Protein AF-0000000086917508 (afdb_homodimer)

pLDDT: mean 85.38, std 9.83, range [50.38, 95.75]

Radius of gyration: 20.09 Å; Cα contacts (8 Å, |Δi|>4): 680; chains: 2; bounding box: 39×65×45 Å

Sequence (362 aa):
LLVMLCTINMINYVDRGAIASNGVNGSIGICDDSGICSAGSGIQGDFKLSNFQDGVLSSAFMVGLLMASPIFASLAKSHNPFRLIGVGLSVWTFATAGCGSSIDFWTIAICRMLVGVGEASFISLAAPFIDDHAPAPQKTAWLAMFYMCIPTGIAVGYVYGGFVSFYIWKAIFFFIKYIKSLLVMLCTINMINYVDRGAIASNGVNGSIGICDDSGICSAGSGIQGDFKLSNFQDGVLSSAFMVGLLMASPIFASLAKSHNPFRLIGVGLSVWTFATAGCGSSIDFWTIAICRMLVGVGEASFISLAAPFIDDHAPAPQKTAWLAMFYMCIPTGIAVGYVYGGFVSFYIWKAIFFFIKYIKS

Secondary structure (DSSP, 8-state):
-HHHHHHHHHHHHHHHHHHHSHHHH-B--EE-TTS-EEPPBHHHHHTT--HHHHHHHHHHHHHHHHHHHHHHHHHTTTS-HHHHHHHHHHHHHHHHHHHHT--SHHHHHHHHHHHHHHHHHHHHHHHHHHHHHS-GGGHHHHHHHHHHHHHHHHHHHHHHHHHHTTS-HHHHHHHHHHHH-/-HHHHHHHHHHHHHHHHHHHSHHHH-B--EE-TTS-EEPPBHHHHHTT--HHHHHHHHHHHHHHHHHHHHHHHHHTTTS-HHHHHHHHHHHHHHHHHHHHT--SHHHHHHHHHHHHHHHHHHHHHHHHHHHHHS-GGGHHHHHHHHHHHHHHHHHHHHHHHHHHTTS-HHHHHHHHHHHH-

Nearest PDB structures (foldseek):
  9b3k-assembly1_Z  TM=9.053E-01  e=1.699E-04  Staphylococcus aureus
  9b3m-assembly1_A  TM=8.931E-01  e=1.187E-03  Staphylococcus aureus
  7d5q-assembly1_A  TM=7.836E-01  e=8.708E-03  Staphylococcus aureus subsp. aureus COL
  7d5q-assembly2_B  TM=8.158E-01  e=1.805E-02  Staphylococcus aureus subsp. aureus COL
  7aar-assembly1_A  TM=5.873E-01  e=2.584E-03  Arabidopsis thaliana

InterPro domains:
  IPR011701 Major facilitator superfamily [PF07690] (32-175)
  IPR020846 Major facilitator superfamily domain [PS50850] (1-181)
  IPR036259 MFS transporter superfamily [G3DSA:1.20.1250.20] (1-177)
  IPR036259 MFS transporter superfamily [SSF103473] (31-175)
  IPR044770 Protein spinster-like [PTHR23505] (1-174)

Structure (mmCIF, N/CA/C/O backbone):
data_AF-0000000086917508-model_v1
#
loop_
_entity.id
_entity.type
_entity.pdbx_description
1 polymer 'Probable sphingolipid transporter spinster homolog 2'
#
loop_
_atom_site.group_PDB
_atom_site.id
_atom_site.type_symbol
_atom_site.label_atom_id
_atom_site.label_alt_id
_atom_site.label_comp_id
_atom_site.label_asym_id
_atom_site.label_entity_id
_atom_site.label_seq_id
_atom_site.pdbx_PDB_ins_code
_atom_site.Cartn_x
_atom_site.Cartn_y
_atom_site.Cartn_z
_atom_site.occupancy
_atom_site.B_iso_or_equiv
_atom_site.auth_seq_id
_atom_site.auth_comp_id
_atom_site.auth_asym_id
_atom_site.auth_atom_id
_atom_site.pdbx_PDB_model_num
ATOM 1 N N . LEU A 1 1 ? -0.297 -24.094 7.156 1 83.62 1 LEU A N 1
ATOM 2 C CA . LEU A 1 1 ? 0.724 -23.391 6.395 1 83.62 1 LEU A CA 1
ATOM 3 C C . LEU A 1 1 ? 0.169 -22.094 5.82 1 83.62 1 LEU A C 1
ATOM 5 O O . LEU A 1 1 ? 0.699 -21.016 6.09 1 83.62 1 LEU A O 1
ATOM 9 N N . LEU A 1 2 ? -1.025 -22.156 5.223 1 86.88 2 LEU A N 1
ATOM 10 C CA . LEU A 1 2 ? -1.608 -20.984 4.586 1 86.88 2 LEU A CA 1
ATOM 11 C C . LEU A 1 2 ? -2.031 -19.953 5.625 1 86.88 2 LEU A C 1
ATOM 13 O O . LEU A 1 2 ? -1.794 -18.766 5.453 1 86.88 2 LEU A O 1
ATOM 17 N N . VAL A 1 3 ? -2.619 -20.438 6.699 1 89.06 3 VAL A N 1
ATOM 18 C CA . VAL A 1 3 ? -3.086 -19.531 7.75 1 89.06 3 VAL A CA 1
ATOM 19 C C . VAL A 1 3 ? -1.901 -18.781 8.359 1 89.06 3 VAL A C 1
ATOM 21 O O . VAL A 1 3 ? -1.982 -17.578 8.609 1 89.06 3 VAL A O 1
ATOM 24 N N . MET A 1 4 ? -0.812 -19.438 8.555 1 88.06 4 MET A N 1
ATOM 25 C CA . MET A 1 4 ? 0.381 -18.812 9.117 1 88.06 4 MET A CA 1
ATOM 26 C C . MET A 1 4 ? 0.951 -17.781 8.164 1 88.06 4 MET A C 1
ATOM 28 O O . MET A 1 4 ? 1.287 -16.672 8.578 1 88.06 4 MET A O 1
ATOM 32 N N . LEU A 1 5 ? 0.992 -18.078 6.914 1 88.62 5 LEU A N 1
ATOM 33 C CA . LEU A 1 5 ? 1.527 -17.172 5.914 1 88.62 5 LEU A CA 1
ATOM 34 C C . LEU A 1 5 ? 0.632 -15.938 5.77 1 88.62 5 LEU A C 1
ATOM 36 O O . LEU A 1 5 ? 1.126 -14.82 5.641 1 88.62 5 LEU A O 1
ATOM 40 N N . CYS A 1 6 ? -0.622 -16.188 5.863 1 90.25 6 CYS A N 1
ATOM 41 C CA . CYS A 1 6 ? -1.578 -15.094 5.758 1 90.25 6 CYS A CA 1
ATOM 42 C C . CYS A 1 6 ? -1.488 -14.172 6.969 1 90.25 6 CYS A C 1
ATOM 44 O O . CYS A 1 6 ? -1.572 -12.945 6.832 1 90.25 6 CYS A O 1
ATOM 46 N N . THR A 1 7 ? -1.332 -14.766 8.117 1 89.5 7 THR A N 1
ATOM 47 C CA . THR A 1 7 ? -1.224 -13.977 9.336 1 89.5 7 THR A CA 1
ATOM 48 C C . THR A 1 7 ? 0.024 -13.094 9.297 1 89.5 7 THR A C 1
ATOM 50 O O . THR A 1 7 ? -0.038 -11.906 9.617 1 89.5 7 THR A O 1
ATOM 53 N N . ILE A 1 8 ? 1.123 -13.609 8.867 1 87.12 8 ILE A N 1
ATOM 54 C CA . ILE A 1 8 ? 2.363 -12.852 8.781 1 87.12 8 ILE A CA 1
ATOM 55 C C . ILE A 1 8 ? 2.219 -11.742 7.734 1 87.12 8 ILE A C 1
ATOM 57 O O . ILE A 1 8 ? 2.643 -10.609 7.957 1 87.12 8 ILE A O 1
ATOM 61 N N . ASN A 1 9 ? 1.588 -12.141 6.664 1 89.31 9 ASN A N 1
ATOM 62 C CA . ASN A 1 9 ? 1.349 -11.164 5.609 1 89.31 9 ASN A CA 1
ATOM 63 C C . ASN A 1 9 ? 0.469 -10.016 6.102 1 89.31 9 ASN A C 1
ATOM 65 O O . ASN A 1 9 ? 0.771 -8.844 5.855 1 89.31 9 ASN A O 1
ATOM 69 N N . MET A 1 10 ? -0.517 -10.406 6.816 1 89.44 10 MET A N 1
ATOM 70 C CA . MET A 1 10 ? -1.429 -9.398 7.348 1 89.44 10 MET A CA 1
ATOM 71 C C . MET A 1 10 ? -0.703 -8.461 8.305 1 89.44 10 MET A C 1
ATOM 73 O O . MET A 1 10 ? -0.875 -7.242 8.234 1 89.44 10 MET A O 1
ATOM 77 N N . ILE A 1 11 ? 0.117 -8.984 9.109 1 86.81 11 ILE A N 1
ATOM 78 C CA . ILE A 1 11 ? 0.853 -8.188 10.086 1 86.81 11 ILE A CA 1
ATOM 79 C C . ILE A 1 11 ? 1.793 -7.227 9.359 1 86.81 11 ILE A C 1
ATOM 81 O O . ILE A 1 11 ? 1.879 -6.047 9.703 1 86.81 11 ILE A O 1
ATOM 85 N N . ASN A 1 12 ? 2.445 -7.688 8.359 1 87.75 12 ASN A N 1
ATOM 86 C CA . ASN A 1 12 ? 3.352 -6.852 7.578 1 87.75 12 ASN A CA 1
ATOM 87 C C . ASN A 1 12 ? 2.623 -5.672 6.945 1 87.75 12 ASN A C 1
ATOM 89 O O . ASN A 1 12 ? 3.104 -4.539 7 1 87.75 12 ASN A O 1
ATOM 93 N N . TYR A 1 13 ? 1.478 -5.934 6.516 1 91.69 13 TYR A N 1
ATOM 94 C CA . TYR A 1 13 ? 0.801 -4.883 5.766 1 91.69 13 TYR A CA 1
ATOM 95 C C . TYR A 1 13 ? -0.009 -3.986 6.691 1 91.69 13 TYR A C 1
ATOM 97 O O . TYR A 1 13 ? -0.292 -2.832 6.359 1 91.69 13 TYR A O 1
ATOM 105 N N . VAL A 1 14 ? -0.375 -4.531 7.844 1 88.19 14 VAL A N 1
ATOM 106 C CA . VAL A 1 14 ? -0.913 -3.65 8.875 1 88.19 14 VAL A CA 1
ATOM 107 C C . VAL A 1 14 ? 0.135 -2.609 9.258 1 88.19 14 VAL A C 1
ATOM 109 O O . VAL A 1 14 ? -0.179 -1.423 9.391 1 88.19 14 VAL A O 1
ATOM 112 N N . ASP A 1 15 ? 1.273 -3.078 9.414 1 84.75 15 ASP A N 1
ATOM 113 C CA . ASP A 1 15 ?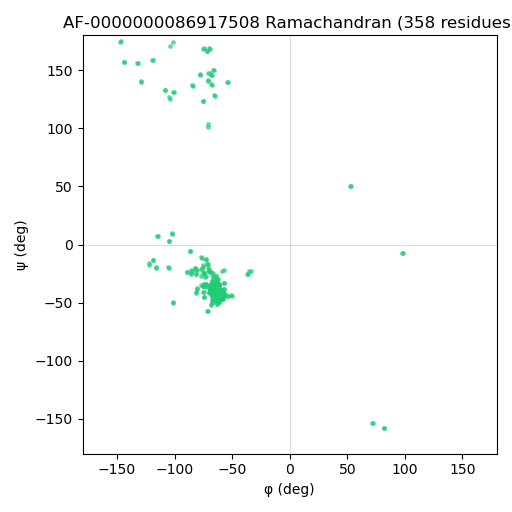 2.383 -2.188 9.742 1 84.75 15 ASP A CA 1
ATOM 114 C C . ASP A 1 15 ? 2.547 -1.102 8.68 1 84.75 15 ASP A C 1
ATOM 116 O O . ASP A 1 15 ? 2.668 0.081 9.008 1 84.75 15 ASP A O 1
ATOM 120 N N . ARG A 1 16 ? 2.451 -1.452 7.496 1 88.19 16 ARG A N 1
ATOM 121 C CA . ARG A 1 16 ? 2.609 -0.501 6.402 1 88.19 16 ARG A CA 1
ATOM 122 C C . ARG A 1 16 ? 1.463 0.504 6.379 1 88.19 16 ARG A C 1
ATOM 124 O O . ARG A 1 16 ? 1.687 1.705 6.211 1 88.19 16 ARG A O 1
ATOM 131 N N . GLY A 1 17 ? 0.32 0.009 6.539 1 89.75 17 GLY A N 1
ATOM 132 C CA . GLY A 1 17 ? -0.834 0.892 6.574 1 89.75 17 GLY A CA 1
ATOM 133 C C . GLY A 1 17 ? -0.817 1.854 7.746 1 89.75 17 GLY A C 1
ATOM 134 O O . GLY A 1 17 ? -1.176 3.025 7.602 1 89.75 17 GLY A O 1
ATOM 135 N N . ALA A 1 18 ? -0.368 1.356 8.836 1 87.06 18 ALA A N 1
ATOM 136 C CA . ALA A 1 18 ? -0.312 2.191 10.039 1 87.06 18 ALA A CA 1
ATOM 137 C C . ALA A 1 18 ? 0.691 3.328 9.867 1 87.06 18 ALA A C 1
ATOM 139 O O . ALA A 1 18 ? 0.391 4.484 10.18 1 87.06 18 ALA A O 1
ATOM 140 N N . ILE A 1 19 ? 1.818 3.023 9.375 1 86.44 19 ILE A N 1
ATOM 141 C CA . ILE A 1 19 ? 2.861 4.031 9.203 1 86.44 19 ILE A CA 1
ATOM 142 C C . ILE A 1 19 ? 2.426 5.043 8.141 1 86.44 19 ILE A C 1
ATOM 144 O O . ILE A 1 19 ? 2.719 6.234 8.258 1 86.44 19 ILE A O 1
ATOM 148 N N . ALA A 1 20 ? 1.668 4.582 7.188 1 89.5 20 ALA A N 1
ATOM 149 C CA . ALA A 1 20 ? 1.216 5.453 6.105 1 89.5 20 ALA A CA 1
ATOM 150 C C . ALA A 1 20 ? 0.079 6.359 6.566 1 89.5 20 ALA A C 1
ATOM 152 O O . ALA A 1 20 ? -0.219 7.367 5.926 1 89.5 20 ALA A O 1
ATOM 153 N N . SER A 1 21 ? -0.566 6.008 7.57 1 90.38 21 SER A N 1
ATOM 154 C CA . SER A 1 21 ? -1.678 6.812 8.062 1 90.38 21 SER A CA 1
ATOM 155 C C . SER A 1 21 ? -1.193 8.164 8.586 1 90.38 21 SER A C 1
ATOM 157 O O . SER A 1 21 ? -0.079 8.273 9.102 1 90.38 21 SER A O 1
ATOM 159 N N . ASN A 1 22 ? -2.014 9.188 8.5 1 90.38 22 ASN A N 1
ATOM 160 C CA . ASN A 1 22 ? -1.649 10.508 8.992 1 90.38 22 ASN A CA 1
ATOM 161 C C . ASN A 1 22 ? -1.587 10.547 10.516 1 90.38 22 ASN A C 1
ATOM 163 O O . ASN A 1 22 ? -0.946 11.422 11.094 1 90.38 22 ASN A O 1
ATOM 167 N N . GLY A 1 23 ? -2.287 9.625 11.055 1 86.31 23 GLY A N 1
ATOM 168 C CA . GLY A 1 23 ? -2.188 9.555 12.5 1 86.31 23 GLY A CA 1
ATOM 169 C C . GLY A 1 23 ? -0.788 9.227 12.984 1 86.31 23 GLY A C 1
ATOM 170 O O . GLY A 1 23 ? -0.351 9.734 14.023 1 86.31 23 GLY A O 1
ATOM 171 N N . VAL A 1 24 ? -0.087 8.461 12.266 1 86.75 24 VAL A N 1
ATOM 172 C CA . VAL A 1 24 ? 1.244 8.023 12.672 1 86.75 24 VAL A CA 1
ATOM 173 C C . VAL A 1 24 ? 2.305 8.836 11.93 1 86.75 24 VAL A C 1
ATOM 175 O O . VAL A 1 24 ? 3.246 9.344 12.539 1 86.75 24 VAL A O 1
ATOM 178 N N . ASN A 1 25 ? 2.17 8.93 10.609 1 89.81 25 ASN A N 1
ATOM 179 C CA . ASN A 1 25 ? 3.123 9.695 9.82 1 89.81 25 ASN A CA 1
ATOM 180 C C . ASN A 1 25 ? 3.105 11.172 10.203 1 89.81 25 ASN A C 1
ATOM 182 O O . ASN A 1 25 ? 4.156 11.812 10.289 1 89.81 25 ASN A O 1
ATOM 186 N N . GLY A 1 26 ? 1.853 11.672 10.383 1 88.31 26 GLY A N 1
ATOM 187 C CA . GLY A 1 26 ? 1.714 13.031 10.883 1 88.31 26 GLY A CA 1
ATOM 188 C C . GLY A 1 26 ? 1.861 14.086 9.805 1 88.31 26 GLY A C 1
ATOM 189 O O . GLY A 1 26 ? 1.513 13.844 8.641 1 88.31 26 GLY A O 1
ATOM 190 N N . SER A 1 27 ? 2.189 15.281 10.258 1 85.31 27 SER A N 1
ATOM 191 C CA . SER A 1 27 ? 2.256 16.422 9.352 1 85.31 27 SER A CA 1
ATOM 192 C C . SER A 1 27 ? 3.391 17.375 9.742 1 85.31 27 SER A C 1
ATOM 194 O O . SER A 1 27 ? 3.842 17.375 10.883 1 85.31 27 SER A O 1
ATOM 196 N N . ILE A 1 28 ? 3.744 18.078 8.695 1 84.19 28 ILE A N 1
ATOM 197 C CA . ILE A 1 28 ? 4.801 19.062 8.922 1 84.19 28 ILE A CA 1
ATOM 198 C C . ILE A 1 28 ? 4.223 20.297 9.625 1 84.19 28 ILE A C 1
ATOM 200 O O . ILE A 1 28 ? 3.055 20.641 9.422 1 84.19 28 ILE A O 1
ATOM 204 N N . GLY A 1 29 ? 5.098 20.875 10.484 1 78.56 29 GLY A N 1
ATOM 205 C CA . GLY A 1 29 ? 4.715 22.141 11.07 1 78.56 29 GLY A CA 1
ATOM 206 C C . GLY A 1 29 ? 4.727 23.281 10.062 1 78.56 29 GLY A C 1
ATOM 207 O O . GLY A 1 29 ? 5.535 23.281 9.133 1 78.56 29 GLY A O 1
ATOM 208 N N . ILE A 1 30 ? 3.754 24.172 10.188 1 74.69 30 ILE A N 1
ATOM 209 C CA . ILE A 1 30 ? 3.672 25.281 9.25 1 74.69 30 ILE A CA 1
ATOM 210 C C . ILE A 1 30 ? 3.543 26.594 10.023 1 74.69 30 ILE A C 1
ATOM 212 O O . ILE A 1 30 ? 2.965 26.625 11.109 1 74.69 30 ILE A O 1
ATOM 216 N N . CYS A 1 31 ? 4.27 27.578 9.477 1 72.5 31 CYS A N 1
ATOM 217 C CA . CYS A 1 31 ? 4.078 28.938 9.969 1 72.5 31 CYS A CA 1
ATOM 218 C C . CYS A 1 31 ? 3.27 29.766 8.984 1 72.5 31 CYS A C 1
ATOM 220 O O . CYS A 1 31 ? 3.531 29.734 7.781 1 72.5 31 CYS A O 1
ATOM 222 N N . ASP A 1 32 ? 2.236 30.297 9.492 1 68.56 32 ASP A N 1
ATOM 223 C CA . ASP A 1 32 ? 1.416 31.109 8.602 1 68.56 32 ASP A CA 1
ATOM 224 C C . ASP A 1 32 ? 2.084 32.469 8.32 1 68.56 32 ASP A C 1
ATOM 226 O O . ASP A 1 32 ? 3.176 32.719 8.82 1 68.56 32 ASP A O 1
ATOM 230 N N . ASP A 1 33 ? 1.521 33.188 7.336 1 69.62 33 ASP A N 1
ATOM 231 C CA . ASP A 1 33 ? 2.078 34.438 6.883 1 69.62 33 ASP A CA 1
ATOM 232 C C . ASP A 1 33 ? 2.166 35.438 8.031 1 69.62 33 ASP A C 1
ATOM 234 O O . ASP A 1 33 ? 2.961 36.406 7.984 1 69.62 33 ASP A O 1
ATOM 238 N N . SER A 1 34 ? 1.415 35.281 9.023 1 71.38 34 SER A N 1
ATOM 239 C CA . SER A 1 34 ? 1.414 36.219 10.164 1 71.38 34 SER A CA 1
ATOM 240 C C . SER A 1 34 ? 2.48 35.844 11.18 1 71.38 34 SER A C 1
ATOM 242 O O . SER A 1 34 ? 2.648 36.5 12.195 1 71.38 34 SER A O 1
ATOM 244 N N . GLY A 1 35 ? 3.143 34.719 10.953 1 70.88 35 GLY A N 1
ATOM 245 C CA . GLY A 1 35 ? 4.234 34.312 11.82 1 70.88 35 GLY A CA 1
ATOM 246 C C . GLY A 1 35 ? 3.822 33.281 12.875 1 70.88 35 GLY A C 1
ATOM 247 O O . GLY A 1 35 ? 4.629 32.906 13.719 1 70.88 35 GLY A O 1
ATOM 248 N N . ILE A 1 36 ? 2.537 33.031 12.93 1 72.5 36 ILE A N 1
ATOM 249 C CA . ILE A 1 36 ? 2.068 32.031 13.891 1 72.5 36 ILE A CA 1
ATOM 250 C C . ILE A 1 36 ? 2.396 30.625 13.375 1 72.5 36 ILE A C 1
ATOM 252 O O . ILE A 1 36 ? 2.031 30.266 12.258 1 72.5 36 ILE A O 1
ATOM 256 N N . CYS A 1 37 ? 3.146 29.859 14.211 1 75.38 37 CYS A N 1
ATOM 257 C CA . CYS A 1 37 ? 3.607 28.547 13.773 1 75.38 37 CYS A CA 1
ATOM 258 C C . CYS A 1 37 ? 2.859 27.438 14.508 1 75.38 37 CYS A C 1
ATOM 260 O O . CYS A 1 37 ? 2.494 27.594 15.672 1 75.38 37 CYS A O 1
ATOM 262 N N . SER A 1 38 ? 2.365 26.422 13.836 1 76.06 38 SER A N 1
ATOM 263 C CA . SER A 1 38 ? 1.817 25.188 14.383 1 76.06 38 SER A CA 1
ATOM 264 C C . SER A 1 38 ? 2.822 24.047 14.289 1 76.06 38 SER A C 1
ATOM 266 O O . SER A 1 38 ? 3.512 23.891 13.281 1 76.06 38 SER A O 1
ATOM 268 N N . ALA A 1 39 ? 2.941 23.375 15.484 1 78 39 ALA A N 1
ATOM 269 C CA . ALA A 1 39 ? 3.93 22.297 15.539 1 78 39 ALA A CA 1
ATOM 270 C C . ALA A 1 39 ? 3.512 21.125 14.656 1 78 39 ALA A C 1
ATOM 272 O O . ALA A 1 39 ? 2.32 20.859 14.492 1 78 39 ALA A O 1
ATOM 273 N N . GLY A 1 40 ? 4.453 20.469 14.062 1 81.62 40 GLY A N 1
ATOM 274 C CA . GLY A 1 40 ? 4.199 19.234 13.344 1 81.62 40 GLY A CA 1
ATOM 275 C C . GLY A 1 40 ? 3.891 18.062 14.266 1 81.62 40 GLY A C 1
ATOM 276 O O . GLY A 1 40 ? 4 18.188 15.492 1 81.62 40 GLY A O 1
ATOM 277 N N . SER A 1 41 ? 3.404 17.047 13.656 1 84 41 SER A N 1
ATOM 278 C CA . SER A 1 41 ? 3.094 15.828 14.414 1 84 41 SER A CA 1
ATOM 279 C C . SER A 1 41 ? 3.643 14.586 13.711 1 84 41 SER A C 1
ATOM 281 O O . SER A 1 41 ? 3.955 14.625 12.523 1 84 41 SER A O 1
ATOM 283 N N . GLY A 1 42 ? 3.869 13.477 14.578 1 86.31 42 GLY A N 1
ATOM 284 C CA . GLY A 1 42 ? 4.273 12.195 14.023 1 86.31 42 GLY A CA 1
ATOM 285 C C . GLY A 1 42 ? 5.703 12.195 13.516 1 86.31 42 GLY A C 1
ATOM 286 O O . GLY A 1 42 ? 6.523 13.008 13.945 1 86.31 42 GLY A O 1
ATOM 287 N N . ILE A 1 43 ? 5.934 11.359 12.609 1 86.56 43 ILE A N 1
ATOM 288 C CA . ILE A 1 43 ? 7.266 11.164 12.047 1 86.56 43 ILE A CA 1
ATOM 289 C C . ILE A 1 43 ? 7.68 12.414 11.273 1 86.56 43 ILE A C 1
ATOM 291 O O . ILE A 1 43 ? 8.789 12.93 11.461 1 86.56 43 ILE A O 1
ATOM 295 N N . GLN A 1 44 ? 6.766 12.859 10.461 1 88.94 44 GLN A N 1
ATOM 296 C CA . GLN A 1 44 ? 7.07 14.016 9.633 1 88.94 44 GLN A CA 1
ATOM 297 C C . GLN A 1 44 ? 7.395 15.234 10.492 1 88.94 44 GLN A C 1
ATOM 299 O O . GLN A 1 44 ? 8.305 16 10.172 1 88.94 44 GLN A O 1
ATOM 304 N N . GLY A 1 45 ? 6.645 15.445 11.492 1 86.94 45 GLY A N 1
ATOM 305 C CA . GLY A 1 45 ? 6.879 16.562 12.391 1 86.94 45 GLY A CA 1
ATOM 306 C C . GLY A 1 45 ? 8.164 16.422 13.188 1 86.94 45 GLY A C 1
ATOM 307 O O . GLY A 1 45 ? 8.906 17.406 13.352 1 86.94 45 GLY A O 1
ATOM 308 N N . ASP A 1 46 ? 8.445 15.25 13.734 1 85.81 46 ASP A N 1
ATOM 309 C CA . ASP A 1 46 ? 9.609 15.016 14.578 1 85.81 46 ASP A CA 1
ATOM 310 C C . ASP A 1 46 ? 10.906 15.242 13.805 1 85.81 46 ASP A C 1
ATOM 312 O O . ASP A 1 46 ? 11.883 15.742 14.352 1 85.81 46 ASP A O 1
ATOM 316 N N . PHE A 1 47 ? 10.859 14.93 12.586 1 88.5 47 PHE A N 1
ATOM 317 C CA . PHE A 1 47 ? 12.07 15.055 11.789 1 88.5 47 PHE A CA 1
ATOM 318 C C . PHE A 1 47 ? 12 16.266 10.875 1 88.5 47 PHE A C 1
ATOM 320 O O . PHE A 1 47 ? 12.891 16.484 10.047 1 88.5 47 PHE A O 1
ATOM 327 N N . LYS A 1 48 ? 10.922 17.031 10.969 1 88.56 48 LYS A N 1
ATOM 328 C CA . LYS A 1 48 ? 10.711 18.25 10.195 1 88.56 48 LYS A CA 1
ATOM 329 C C . LYS A 1 48 ? 10.875 17.984 8.703 1 88.56 48 LYS A C 1
ATOM 331 O O . LYS A 1 48 ? 11.602 18.719 8.016 1 88.56 48 LYS A O 1
ATOM 336 N N . LEU A 1 49 ? 10.203 17 8.312 1 90.88 49 LEU A N 1
ATOM 337 C CA . LEU A 1 49 ? 10.328 16.578 6.922 1 90.88 49 LEU A CA 1
ATOM 338 C C . LEU A 1 49 ? 9.398 17.391 6.027 1 90.88 49 LEU A C 1
ATOM 340 O O . LEU A 1 49 ? 8.234 17.625 6.375 1 90.88 49 LEU A O 1
ATOM 344 N N . SER A 1 50 ? 10.016 17.766 4.875 1 89.44 50 SER A N 1
ATOM 345 C CA . SER A 1 50 ? 9.141 18.297 3.832 1 89.44 50 SER A CA 1
ATOM 346 C C . SER A 1 50 ? 8.258 17.188 3.25 1 89.44 50 SER A C 1
ATOM 348 O O . SER A 1 50 ? 8.484 16 3.508 1 89.44 50 SER A O 1
ATOM 350 N N . ASN A 1 51 ? 7.289 17.594 2.484 1 87.94 51 ASN A N 1
ATOM 351 C CA . ASN A 1 51 ? 6.453 16.594 1.825 1 87.94 51 ASN A CA 1
ATOM 352 C C . ASN A 1 51 ? 7.27 15.695 0.899 1 87.94 51 ASN A C 1
ATOM 354 O O . ASN A 1 51 ? 7.016 14.492 0.809 1 87.94 51 ASN A O 1
ATOM 358 N N . PHE A 1 52 ? 8.195 16.344 0.236 1 88.44 52 PHE A N 1
ATOM 359 C CA . PHE A 1 52 ? 9.055 15.57 -0.658 1 88.44 52 PHE A CA 1
ATOM 360 C C . PHE A 1 52 ? 9.891 14.57 0.127 1 88.44 52 PHE A C 1
ATOM 362 O O . PHE A 1 52 ? 9.977 13.398 -0.241 1 88.44 52 PHE A O 1
ATOM 369 N N . GLN A 1 53 ? 10.477 14.984 1.208 1 90.75 53 GLN A N 1
ATOM 370 C CA . GLN A 1 53 ? 11.281 14.102 2.043 1 90.75 53 GLN A CA 1
ATOM 371 C C . GLN A 1 53 ? 10.43 12.977 2.631 1 90.75 53 GLN A C 1
ATOM 373 O O . GLN A 1 53 ? 10.898 11.844 2.752 1 90.75 53 GLN A O 1
ATOM 378 N N . ASP A 1 54 ? 9.227 13.336 3.023 1 92 54 ASP A N 1
ATOM 379 C CA . ASP A 1 54 ? 8.305 12.328 3.539 1 92 54 ASP A CA 1
ATOM 380 C C . ASP A 1 54 ? 7.992 11.273 2.479 1 92 54 ASP A C 1
ATOM 382 O O . ASP A 1 54 ? 7.922 10.078 2.785 1 92 54 ASP A O 1
ATOM 386 N N . GLY A 1 55 ? 7.77 11.711 1.24 1 90.75 55 GLY A N 1
ATOM 387 C CA . GLY A 1 55 ? 7.566 10.781 0.14 1 90.75 55 GLY A CA 1
ATOM 388 C C . GLY A 1 55 ? 8.766 9.891 -0.12 1 90.75 55 GLY A C 1
ATOM 389 O O . GLY A 1 55 ? 8.617 8.688 -0.352 1 90.75 55 GLY A O 1
ATOM 390 N N . VAL A 1 56 ? 9.922 10.445 -0.061 1 92.25 56 VAL A N 1
ATOM 391 C CA . VAL A 1 56 ? 11.164 9.703 -0.275 1 92.25 56 VAL A CA 1
ATOM 392 C C . VAL A 1 56 ? 11.336 8.664 0.829 1 92.25 56 VAL A C 1
ATOM 394 O O . VAL A 1 56 ? 11.812 7.559 0.575 1 92.25 56 VAL A O 1
ATOM 397 N N . LEU A 1 57 ? 10.953 9.062 1.989 1 91.94 57 LEU A N 1
ATOM 398 C CA . LEU A 1 57 ? 11.062 8.141 3.117 1 91.94 57 LEU A CA 1
ATOM 399 C C . LEU A 1 57 ? 10.195 6.902 2.893 1 91.94 57 LEU A C 1
ATOM 401 O O . LEU A 1 57 ? 10.656 5.777 3.096 1 91.94 57 LEU A O 1
ATOM 405 N N . SER A 1 58 ? 8.977 7.117 2.525 1 91 58 SER A N 1
ATOM 406 C CA . SER A 1 58 ? 8.078 6.012 2.227 1 91 58 SER A CA 1
ATOM 407 C C . SER A 1 58 ? 8.594 5.176 1.062 1 91 58 SER A C 1
ATOM 409 O O . SER A 1 58 ? 8.492 3.947 1.077 1 91 58 SER A O 1
ATOM 411 N N . SER A 1 59 ? 9.234 5.785 0.123 1 93.19 59 SER A N 1
ATOM 412 C CA . SER A 1 59 ? 9.789 5.102 -1.04 1 93.19 59 SER A CA 1
ATOM 413 C C . SER A 1 59 ? 11.039 4.312 -0.672 1 93.19 59 SER A C 1
ATOM 415 O O . SER A 1 59 ? 11.32 3.271 -1.269 1 93.19 59 SER A O 1
ATOM 417 N N . ALA A 1 60 ? 11.773 4.824 0.237 1 93.94 60 ALA A N 1
ATOM 418 C CA . ALA A 1 60 ? 12.984 4.141 0.67 1 93.94 60 ALA A CA 1
ATOM 419 C C . ALA A 1 60 ? 12.672 2.723 1.146 1 93.94 60 ALA A C 1
ATOM 421 O O . ALA A 1 60 ? 13.398 1.778 0.818 1 93.94 60 ALA A O 1
ATOM 422 N N . PHE A 1 61 ? 11.633 2.59 1.898 1 93.88 61 PHE A N 1
ATOM 423 C CA . PHE A 1 61 ? 11.18 1.269 2.312 1 93.88 61 PHE A CA 1
ATOM 424 C C . PHE A 1 61 ? 10.969 0.365 1.104 1 93.88 61 PHE A C 1
ATOM 426 O O . PHE A 1 61 ? 11.422 -0.78 1.092 1 93.88 61 PHE A O 1
ATOM 433 N N . MET A 1 62 ? 10.336 0.894 0.076 1 93.5 62 MET A N 1
ATOM 434 C CA . MET A 1 62 ? 10 0.112 -1.11 1 93.5 62 MET A CA 1
ATOM 435 C C . MET A 1 62 ? 11.258 -0.253 -1.894 1 93.5 62 MET A C 1
ATOM 437 O O . MET A 1 62 ? 11.336 -1.332 -2.484 1 93.5 62 MET A O 1
ATOM 441 N N . VAL A 1 63 ? 12.172 0.625 -1.897 1 92.94 63 VAL A N 1
ATOM 442 C CA . VAL A 1 63 ? 13.422 0.367 -2.604 1 92.94 63 VAL A CA 1
ATOM 443 C C . VAL A 1 63 ? 14.156 -0.802 -1.95 1 92.94 63 VAL A C 1
ATOM 445 O O . VAL A 1 63 ? 14.656 -1.694 -2.641 1 92.94 63 VAL A O 1
ATOM 448 N N . GLY A 1 64 ? 14.242 -0.809 -0.627 1 95.25 64 GLY A N 1
ATOM 449 C CA . GLY A 1 64 ? 14.82 -1.947 0.066 1 95.25 64 GLY A CA 1
ATOM 450 C C . GLY A 1 64 ? 14.117 -3.256 -0.246 1 95.25 64 GLY A C 1
ATOM 451 O O . GLY A 1 64 ? 14.773 -4.27 -0.5 1 95.25 64 GLY A O 1
ATOM 452 N N . LEU A 1 65 ? 12.852 -3.211 -0.25 1 94.06 65 LEU A N 1
ATOM 453 C CA . LEU A 1 65 ? 12.039 -4.383 -0.542 1 94.06 65 LEU A CA 1
ATOM 454 C C . LEU A 1 65 ? 12.305 -4.891 -1.957 1 94.06 65 LEU A C 1
ATOM 456 O O . LEU A 1 65 ? 12.508 -6.086 -2.162 1 94.06 65 LEU A O 1
ATOM 460 N N . LEU A 1 66 ? 12.359 -3.941 -2.939 1 91.56 66 LEU A N 1
ATOM 461 C CA . LEU A 1 66 ? 12.516 -4.27 -4.352 1 91.56 66 LEU A CA 1
ATOM 462 C C . LEU A 1 66 ? 13.891 -4.852 -4.625 1 91.56 66 LEU A C 1
ATOM 464 O O . LEU A 1 66 ? 14.023 -5.809 -5.395 1 91.56 66 LEU A O 1
ATOM 468 N N . MET A 1 67 ? 14.82 -4.34 -4.023 1 93 67 MET A N 1
ATOM 469 C CA . MET A 1 67 ? 16.188 -4.781 -4.273 1 93 67 MET A CA 1
ATOM 470 C C . MET A 1 67 ? 16.453 -6.133 -3.615 1 93 67 MET A C 1
ATOM 472 O O . MET A 1 67 ? 17.141 -6.98 -4.184 1 93 67 MET A O 1
ATOM 476 N N . ALA A 1 68 ? 15.906 -6.344 -2.541 1 95 68 ALA A N 1
ATOM 477 C CA . ALA A 1 68 ? 16.203 -7.539 -1.759 1 95 68 ALA A CA 1
ATOM 478 C C . ALA A 1 68 ? 15.352 -8.719 -2.207 1 95 68 ALA A C 1
ATOM 480 O O . ALA A 1 68 ? 15.734 -9.875 -2.025 1 95 68 ALA A O 1
ATOM 481 N N . SER A 1 69 ? 14.25 -8.445 -2.826 1 91.94 69 SER A N 1
ATOM 482 C CA . SER A 1 69 ? 13.312 -9.508 -3.166 1 91.94 69 SER A CA 1
ATOM 483 C C . SER A 1 69 ? 13.93 -10.5 -4.148 1 91.94 69 SER A C 1
ATOM 485 O O . SER A 1 69 ? 13.922 -11.703 -3.912 1 91.94 69 SER A O 1
ATOM 487 N N . PRO A 1 70 ? 14.516 -10.023 -5.297 1 88.94 70 PRO A N 1
ATOM 488 C CA . PRO A 1 70 ? 15.141 -10.984 -6.207 1 88.94 70 PRO A CA 1
ATOM 489 C C . PRO A 1 70 ? 16.312 -11.727 -5.574 1 88.94 70 PRO A C 1
ATOM 491 O O . PRO A 1 70 ? 16.578 -12.883 -5.918 1 88.94 70 PRO A O 1
ATOM 494 N N . ILE A 1 71 ? 16.969 -11.117 -4.672 1 93 71 ILE A N 1
ATOM 495 C CA . ILE A 1 71 ? 18.094 -11.734 -3.992 1 93 71 ILE A CA 1
ATOM 496 C C . ILE A 1 71 ? 17.609 -12.898 -3.135 1 93 71 ILE A C 1
ATOM 498 O O . ILE A 1 71 ? 18.125 -14.016 -3.244 1 93 71 ILE A O 1
ATOM 502 N N . PHE A 1 72 ? 16.609 -12.695 -2.33 1 93.06 72 PHE A N 1
ATOM 503 C CA . PHE A 1 72 ? 16.062 -13.758 -1.493 1 93.06 72 PHE A CA 1
ATOM 504 C C . PHE A 1 72 ? 15.445 -14.859 -2.348 1 93.06 72 PHE A C 1
ATOM 506 O O . PHE A 1 72 ? 15.562 -16.047 -2.027 1 93.06 72 PHE A O 1
ATOM 513 N N . ALA A 1 73 ? 14.805 -14.406 -3.406 1 87.38 73 ALA A N 1
ATOM 514 C CA . ALA A 1 73 ? 14.203 -15.391 -4.301 1 87.38 73 ALA A CA 1
ATOM 515 C C . ALA A 1 73 ? 15.266 -16.312 -4.91 1 87.38 73 ALA A C 1
ATOM 517 O O . ALA A 1 73 ? 15.062 -17.516 -5.012 1 87.38 73 ALA A O 1
ATOM 518 N N . SER A 1 74 ? 16.359 -15.766 -5.355 1 90.62 74 SER A N 1
ATOM 519 C CA . SER A 1 74 ? 17.453 -16.531 -5.941 1 90.62 74 SER A CA 1
ATOM 520 C C . SER A 1 74 ? 18.109 -17.438 -4.902 1 90.62 74 SER A C 1
ATOM 522 O O . SER A 1 74 ? 18.453 -18.578 -5.199 1 90.62 74 SER A O 1
ATOM 524 N N . LEU A 1 75 ? 18.266 -16.953 -3.727 1 92.62 75 LEU A N 1
ATOM 525 C CA . LEU A 1 75 ? 18.922 -17.719 -2.66 1 92.62 75 LEU A CA 1
ATOM 526 C C . LEU A 1 75 ? 18.047 -18.891 -2.221 1 92.62 75 LEU A C 1
ATOM 528 O O . LEU A 1 75 ? 18.547 -19.875 -1.677 1 92.62 75 LEU A O 1
ATOM 532 N N . ALA A 1 76 ? 16.781 -18.766 -2.457 1 89.56 76 ALA A N 1
ATOM 533 C CA . ALA A 1 76 ? 15.844 -19.797 -2.027 1 89.56 76 ALA A CA 1
ATOM 534 C C . ALA A 1 76 ? 15.977 -21.047 -2.895 1 89.56 76 ALA A C 1
ATOM 536 O O . ALA A 1 76 ? 15.469 -22.125 -2.537 1 89.56 76 ALA A O 1
ATOM 537 N N . LYS A 1 77 ? 16.656 -20.969 -4.012 1 86.75 77 LYS A N 1
ATOM 538 C CA . LYS A 1 77 ? 16.906 -22.109 -4.875 1 86.75 77 LYS A CA 1
ATOM 539 C C . LYS A 1 77 ? 17.969 -23.031 -4.27 1 86.75 77 LYS A C 1
ATOM 541 O O . LYS A 1 77 ? 17.969 -24.234 -4.527 1 86.75 77 LYS A O 1
ATOM 546 N N . SER A 1 78 ? 18.75 -22.453 -3.461 1 92.88 78 SER A N 1
ATOM 547 C CA . SER A 1 78 ? 19.875 -23.25 -2.941 1 92.88 78 SER A CA 1
ATOM 548 C C . SER A 1 78 ? 19.844 -23.312 -1.418 1 92.88 78 SER A C 1
ATOM 550 O O . SER A 1 78 ? 20.578 -24.094 -0.809 1 92.88 78 SER A O 1
ATOM 552 N N . HIS A 1 79 ? 19.156 -22.484 -0.745 1 92.69 79 HIS A N 1
ATOM 553 C CA . HIS A 1 79 ? 19.094 -22.438 0.711 1 92.69 79 HIS A CA 1
ATOM 554 C C . HIS A 1 79 ? 17.672 -22.672 1.209 1 92.69 79 HIS A C 1
ATOM 556 O O . HIS A 1 79 ? 16.703 -22.469 0.465 1 92.69 79 HIS A O 1
ATOM 562 N N . ASN A 1 80 ? 17.609 -23.078 2.439 1 91.25 80 ASN A N 1
ATOM 563 C CA . ASN A 1 80 ? 16.312 -23.297 3.076 1 91.25 80 ASN A CA 1
ATOM 564 C C . ASN A 1 80 ? 15.531 -22 3.223 1 91.25 80 ASN A C 1
ATOM 566 O O . ASN A 1 80 ? 16.016 -21.031 3.82 1 91.25 80 ASN A O 1
ATOM 570 N N . PRO A 1 81 ? 14.273 -22.016 2.744 1 88.81 81 PRO A N 1
ATOM 571 C CA . PRO A 1 81 ? 13.469 -20.797 2.795 1 88.81 81 PRO A CA 1
ATOM 572 C C . PRO A 1 81 ? 13.203 -20.328 4.223 1 88.81 81 PRO A C 1
ATOM 574 O O . PRO A 1 81 ? 13.156 -19.109 4.473 1 88.81 81 PRO A O 1
ATOM 577 N N . PHE A 1 82 ? 13.102 -21.172 5.152 1 88.62 82 PHE A N 1
ATOM 578 C CA . PHE A 1 82 ? 12.797 -20.781 6.523 1 88.62 82 PHE A CA 1
ATOM 579 C C . PHE A 1 82 ? 13.992 -20.109 7.18 1 88.62 82 PHE A C 1
ATOM 581 O O . PHE A 1 82 ? 13.836 -19.203 8 1 88.62 82 PHE A O 1
ATOM 588 N N . ARG A 1 83 ? 15.164 -20.578 6.848 1 93.62 83 ARG A N 1
ATOM 589 C CA . ARG A 1 83 ? 16.359 -19.891 7.348 1 93.62 83 ARG A CA 1
ATOM 590 C C . ARG A 1 83 ? 16.484 -18.5 6.758 1 93.62 83 ARG A C 1
ATOM 592 O O . ARG A 1 83 ? 16.875 -17.562 7.453 1 93.62 83 ARG A O 1
ATOM 599 N N . LEU A 1 84 ? 16.125 -18.359 5.496 1 94.44 84 LEU A N 1
ATOM 600 C CA . LEU A 1 84 ? 16.188 -17.062 4.832 1 94.44 84 LEU A CA 1
ATOM 601 C C . LEU A 1 84 ? 15.172 -16.094 5.438 1 94.44 84 LEU A C 1
ATOM 603 O O . LEU A 1 84 ? 15.484 -14.922 5.641 1 94.44 84 LEU A O 1
ATOM 607 N N . ILE A 1 85 ? 13.984 -16.578 5.742 1 91.19 85 ILE A N 1
ATOM 608 C CA . ILE A 1 85 ? 12.961 -15.758 6.375 1 91.19 85 ILE A CA 1
ATOM 609 C C . ILE A 1 85 ? 13.422 -15.328 7.762 1 91.19 85 ILE A C 1
ATOM 611 O O . ILE A 1 85 ? 13.203 -14.18 8.172 1 91.19 85 ILE A O 1
ATOM 615 N N . GLY A 1 86 ? 14.055 -16.234 8.453 1 91.69 86 GLY A N 1
ATOM 616 C CA . GLY A 1 86 ? 14.609 -15.898 9.75 1 91.69 86 GLY A CA 1
ATOM 617 C C . GLY A 1 86 ? 15.617 -14.766 9.695 1 91.69 86 GLY A C 1
ATOM 618 O O . GLY A 1 86 ? 15.586 -13.852 10.516 1 91.69 86 GLY A O 1
ATOM 619 N N . VAL A 1 87 ? 16.516 -14.859 8.766 1 93.88 87 VAL A N 1
ATOM 620 C CA . VAL A 1 87 ? 17.5 -13.805 8.578 1 93.88 87 VAL A CA 1
ATOM 621 C C . VAL A 1 87 ? 16.797 -12.484 8.266 1 93.88 87 VAL A C 1
ATOM 623 O O . VAL A 1 87 ? 17.156 -11.445 8.812 1 93.88 87 VAL A O 1
ATOM 626 N N . GLY A 1 88 ? 15.828 -12.562 7.367 1 93.38 88 GLY A N 1
ATOM 627 C CA . GLY A 1 88 ? 15.062 -11.367 7.031 1 93.38 88 GLY A CA 1
ATOM 628 C C . GLY A 1 88 ? 14.367 -10.75 8.227 1 93.38 88 GLY A C 1
ATOM 629 O O . GLY A 1 88 ? 14.391 -9.531 8.398 1 93.38 88 GLY A O 1
ATOM 630 N N . LEU A 1 89 ? 13.789 -11.562 9.039 1 89.75 89 LEU A N 1
ATOM 631 C CA . LEU A 1 89 ? 13.086 -11.086 10.227 1 89.75 89 LEU A CA 1
ATOM 632 C C . LEU A 1 89 ? 14.055 -10.438 11.203 1 89.75 89 LEU A C 1
ATOM 634 O O . LEU A 1 89 ? 13.703 -9.461 11.875 1 89.75 89 LEU A O 1
ATOM 638 N N . SER A 1 90 ? 15.211 -11.016 11.297 1 93.62 90 SER A N 1
ATOM 639 C CA . SER A 1 90 ? 16.219 -10.414 12.148 1 93.62 90 SER A CA 1
ATOM 640 C C . SER A 1 90 ? 16.609 -9.023 11.641 1 93.62 90 SER A C 1
ATOM 642 O O . SER A 1 90 ? 16.719 -8.078 12.43 1 93.62 90 SER A O 1
ATOM 644 N N . VAL A 1 91 ? 16.844 -8.898 10.367 1 93.81 91 VAL A N 1
ATOM 645 C CA . VAL A 1 91 ? 17.156 -7.605 9.766 1 93.81 91 VAL A CA 1
ATOM 646 C C . VAL A 1 91 ? 16.016 -6.625 10.008 1 93.81 91 VAL A C 1
ATOM 648 O O . VAL A 1 91 ? 16.25 -5.465 10.352 1 93.81 91 VAL A O 1
ATOM 651 N N . TRP A 1 92 ? 14.852 -7.102 9.852 1 91.25 92 TRP A N 1
ATOM 652 C CA . TRP A 1 92 ? 13.664 -6.285 10.078 1 91.25 92 TRP A CA 1
ATOM 653 C C . TRP A 1 92 ? 13.617 -5.77 11.516 1 91.25 92 TRP A C 1
ATOM 655 O O . TRP A 1 92 ? 13.367 -4.586 11.75 1 91.25 92 TRP A O 1
ATOM 665 N N . THR A 1 93 ? 13.898 -6.637 12.453 1 88.75 93 THR A N 1
ATOM 666 C CA . THR A 1 93 ? 13.828 -6.289 13.867 1 88.75 93 THR A CA 1
ATOM 667 C C . THR A 1 93 ? 14.844 -5.203 14.211 1 88.75 93 THR A C 1
ATOM 669 O O . THR A 1 93 ? 14.508 -4.199 14.844 1 88.75 93 THR A O 1
ATOM 672 N N . PHE A 1 94 ? 16.016 -5.352 13.766 1 91.75 94 PHE A N 1
ATOM 673 C CA . PHE A 1 94 ? 17.078 -4.387 14.062 1 91.75 94 PHE A CA 1
ATOM 674 C C . PHE A 1 94 ? 16.812 -3.068 13.344 1 91.75 94 PHE A C 1
ATOM 676 O O . PHE A 1 94 ? 17.047 -1.994 13.898 1 91.75 94 PHE A O 1
ATOM 683 N N . ALA A 1 95 ? 16.344 -3.182 12.141 1 92.5 95 ALA A N 1
ATOM 684 C CA . ALA A 1 95 ? 16.094 -1.979 11.359 1 92.5 95 ALA A CA 1
ATOM 685 C C . ALA A 1 95 ? 14.938 -1.171 11.953 1 92.5 95 ALA A C 1
ATOM 687 O O . ALA A 1 95 ? 14.992 0.06 11.992 1 92.5 95 ALA A O 1
ATOM 688 N N . THR A 1 96 ? 13.914 -1.849 12.391 1 88.06 96 THR A N 1
ATOM 689 C CA . THR A 1 96 ? 12.773 -1.172 12.992 1 88.06 96 THR A CA 1
ATOM 690 C C . THR A 1 96 ? 13.18 -0.474 14.289 1 88.06 96 THR A C 1
ATOM 692 O O . THR A 1 96 ? 12.758 0.651 14.555 1 88.06 96 THR A O 1
ATOM 695 N N . ALA A 1 97 ? 13.977 -1.145 15.055 1 86.69 97 ALA A N 1
ATOM 696 C CA . ALA A 1 97 ? 14.516 -0.511 16.25 1 86.69 97 ALA A CA 1
ATOM 697 C C . ALA A 1 97 ? 15.359 0.71 15.898 1 86.69 97 ALA A C 1
ATOM 699 O O . ALA A 1 97 ? 15.344 1.716 16.609 1 86.69 97 ALA A O 1
ATOM 700 N N . GLY A 1 98 ? 16.078 0.582 14.859 1 89.12 98 GLY A N 1
ATOM 701 C CA . GLY A 1 98 ? 16.875 1.705 14.383 1 89.12 98 GLY A CA 1
ATOM 702 C C . GLY A 1 98 ? 16.031 2.889 13.953 1 89.12 98 GLY A C 1
ATOM 703 O O . GLY A 1 98 ? 16.406 4.043 14.156 1 89.12 98 GLY A O 1
ATOM 704 N N . CYS A 1 99 ? 14.859 2.623 13.32 1 86.88 99 CYS A N 1
ATOM 705 C CA . CYS A 1 99 ? 13.945 3.695 12.945 1 86.88 99 CYS A CA 1
ATOM 706 C C . CYS A 1 99 ? 13.438 4.434 14.18 1 86.88 99 CYS A C 1
ATOM 708 O O . CYS A 1 99 ? 13.352 5.664 14.172 1 86.88 99 CYS A O 1
ATOM 710 N N . GLY A 1 100 ? 13.117 3.699 15.195 1 83.5 100 GLY A N 1
ATOM 711 C CA . GLY A 1 100 ? 12.633 4.301 16.422 1 83.5 100 GLY A CA 1
ATOM 712 C C . GLY A 1 100 ? 13.672 5.172 17.109 1 83.5 100 GLY A C 1
ATOM 713 O O . GLY A 1 100 ? 13.32 6.109 17.828 1 83.5 100 GLY A O 1
ATOM 714 N N . SER A 1 101 ? 14.945 4.891 16.906 1 85.62 101 SER A N 1
ATOM 715 C CA . SER A 1 101 ? 16.016 5.629 17.562 1 85.62 101 SER A CA 1
ATOM 716 C C . SER A 1 101 ? 16.656 6.629 16.594 1 85.62 101 SER A C 1
ATOM 718 O O . SER A 1 101 ? 17.719 7.199 16.906 1 85.62 101 SER A O 1
ATOM 720 N N . SER A 1 102 ? 16.109 6.805 15.523 1 88.19 102 SER A N 1
ATOM 721 C CA . SER A 1 102 ? 16.688 7.68 14.516 1 88.19 102 SER A CA 1
ATOM 722 C C . SER A 1 102 ? 16.625 9.141 14.945 1 88.19 102 SER A C 1
ATOM 724 O O . SER A 1 102 ? 15.711 9.539 15.672 1 88.19 102 SER A O 1
ATOM 726 N N . ILE A 1 103 ? 17.672 9.898 14.484 1 86.44 103 ILE A N 1
ATOM 727 C CA . ILE A 1 103 ? 17.766 11.273 14.969 1 86.44 103 ILE A CA 1
ATOM 728 C C . ILE A 1 103 ? 17.672 12.242 13.797 1 86.44 103 ILE A C 1
ATOM 730 O O . ILE A 1 103 ? 17.5 13.453 13.984 1 86.44 103 ILE A O 1
ATOM 734 N N . ASP A 1 104 ? 17.797 11.695 12.609 1 90.5 104 ASP A N 1
ATOM 735 C CA . ASP A 1 104 ? 17.719 12.562 11.445 1 90.5 104 ASP A CA 1
ATOM 736 C C . ASP A 1 104 ? 17.094 11.836 10.258 1 90.5 104 ASP A C 1
ATOM 738 O O . ASP A 1 104 ? 16.766 10.656 10.352 1 90.5 104 ASP A O 1
ATOM 742 N N . PHE A 1 105 ? 16.875 12.562 9.188 1 91.38 105 PHE A N 1
ATOM 743 C CA . PHE A 1 105 ? 16.203 12.055 7.996 1 91.38 105 PHE A CA 1
ATOM 744 C C . PHE A 1 105 ? 16.984 10.891 7.395 1 91.38 105 PHE A C 1
ATOM 746 O O . PHE A 1 105 ? 16.406 9.852 7.059 1 91.38 105 PHE A O 1
ATOM 753 N N . TRP A 1 106 ? 18.312 11.039 7.305 1 92.19 106 TRP A N 1
ATOM 754 C CA . TRP A 1 106 ? 19.109 10.031 6.621 1 92.19 106 TRP A CA 1
ATOM 755 C C . TRP A 1 106 ? 19.141 8.727 7.414 1 92.19 106 TRP A C 1
ATOM 757 O O . TRP A 1 106 ? 19.047 7.641 6.836 1 92.19 106 TRP A O 1
ATOM 767 N N . THR A 1 107 ? 19.203 8.867 8.711 1 92.44 107 THR A N 1
ATOM 768 C CA . THR A 1 107 ? 19.234 7.668 9.547 1 92.44 107 THR A CA 1
ATOM 769 C C . THR A 1 107 ? 17.906 6.914 9.469 1 92.44 107 THR A C 1
ATOM 771 O O . THR A 1 107 ? 17.891 5.688 9.344 1 92.44 107 THR A O 1
ATOM 774 N N . ILE A 1 108 ? 16.859 7.629 9.484 1 90.94 108 ILE A N 1
ATOM 775 C CA . ILE A 1 108 ? 15.57 6.941 9.422 1 90.94 108 ILE A CA 1
ATOM 776 C C . ILE A 1 108 ? 15.344 6.398 8.016 1 90.94 108 ILE A C 1
ATOM 778 O O . ILE A 1 108 ? 14.742 5.336 7.844 1 90.94 108 ILE A O 1
ATOM 782 N N . ALA A 1 109 ? 15.836 7.133 7.047 1 93.69 109 ALA A N 1
ATOM 783 C CA . ALA A 1 109 ? 15.703 6.672 5.668 1 93.69 109 ALA A CA 1
ATOM 784 C C . ALA A 1 109 ? 16.438 5.355 5.453 1 93.69 109 ALA A C 1
ATOM 786 O O . ALA A 1 109 ? 15.906 4.426 4.848 1 93.69 109 ALA A O 1
ATOM 787 N N . ILE A 1 110 ? 17.609 5.27 5.977 1 94.81 110 ILE A N 1
ATOM 788 C CA . ILE A 1 110 ? 18.391 4.055 5.844 1 94.81 110 ILE A CA 1
ATOM 789 C C . ILE A 1 110 ? 17.734 2.916 6.617 1 94.81 110 ILE A C 1
ATOM 791 O O . ILE A 1 110 ? 17.672 1.784 6.133 1 94.81 110 ILE A O 1
ATOM 795 N N . CYS A 1 111 ? 17.281 3.221 7.77 1 93.12 111 CYS A N 1
ATOM 796 C CA . CYS A 1 111 ? 16.594 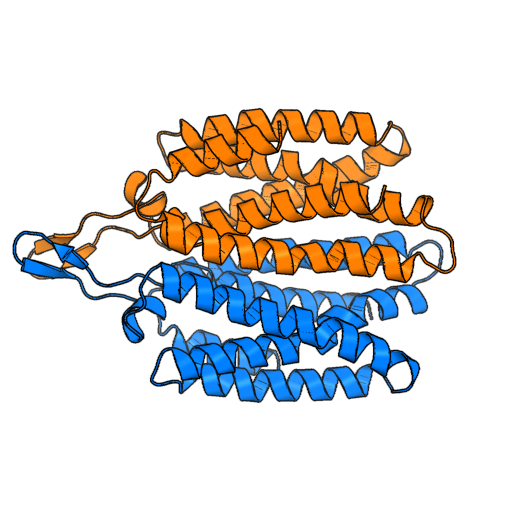2.207 8.57 1 93.12 111 CYS A CA 1
ATOM 797 C C . CYS A 1 111 ? 15.336 1.715 7.879 1 93.12 111 CYS A C 1
ATOM 799 O O . CYS A 1 111 ? 15.047 0.516 7.875 1 93.12 111 CYS A O 1
ATOM 801 N N . ARG A 1 112 ? 14.633 2.627 7.293 1 92.69 112 ARG A N 1
ATOM 802 C CA . ARG A 1 112 ? 13.43 2.25 6.555 1 92.69 112 ARG A CA 1
ATOM 803 C C . ARG A 1 112 ? 13.773 1.339 5.379 1 92.69 112 ARG A C 1
ATOM 805 O O . ARG A 1 112 ? 13.055 0.372 5.109 1 92.69 112 ARG A O 1
ATOM 812 N N . MET A 1 113 ? 14.82 1.688 4.691 1 95.5 113 MET A N 1
ATOM 813 C CA . MET A 1 113 ? 15.266 0.835 3.59 1 95.5 113 MET A CA 1
ATOM 814 C C . MET A 1 113 ? 15.602 -0.566 4.086 1 95.5 113 MET A C 1
ATOM 816 O O . MET A 1 113 ? 15.25 -1.558 3.447 1 95.5 113 MET A O 1
ATOM 820 N N . LEU A 1 114 ? 16.25 -0.63 5.219 1 95.62 114 LEU A N 1
ATOM 821 C CA . LEU A 1 114 ? 16.625 -1.915 5.797 1 95.62 114 LEU A CA 1
ATOM 822 C C . LEU A 1 114 ? 15.3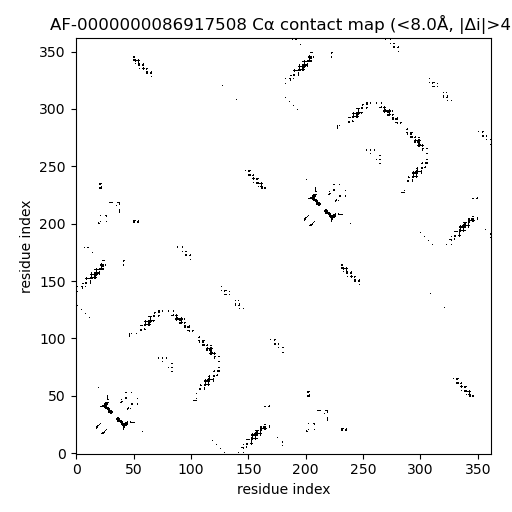91 -2.682 6.273 1 95.62 114 LEU A C 1
ATOM 824 O O . LEU A 1 114 ? 15.359 -3.912 6.207 1 95.62 114 LEU A O 1
ATOM 828 N N . VAL A 1 115 ? 14.414 -1.967 6.789 1 92.62 115 VAL A N 1
ATOM 829 C CA . VAL A 1 115 ? 13.156 -2.613 7.129 1 92.62 115 VAL A CA 1
ATOM 830 C C . VAL A 1 115 ? 12.562 -3.273 5.887 1 92.62 115 VAL A C 1
ATOM 832 O O . VAL A 1 115 ? 12.086 -4.41 5.945 1 92.62 115 VAL A O 1
ATOM 835 N N . GLY A 1 116 ? 12.617 -2.6 4.73 1 94.38 116 GLY A N 1
ATOM 836 C CA . GLY A 1 116 ? 12.18 -3.172 3.469 1 94.38 116 GLY A CA 1
ATOM 837 C C . GLY A 1 116 ? 12.961 -4.414 3.074 1 94.38 116 GLY A C 1
ATOM 838 O O . GLY A 1 116 ? 12.375 -5.406 2.635 1 94.38 116 GLY A O 1
ATOM 839 N N . VAL A 1 117 ? 14.242 -4.363 3.283 1 95.5 117 VAL A N 1
ATOM 840 C CA . VAL A 1 117 ? 15.094 -5.508 3.002 1 95.5 117 VAL A CA 1
ATOM 841 C C . VAL A 1 117 ? 14.664 -6.699 3.855 1 95.5 117 VAL A C 1
ATOM 843 O O . VAL A 1 117 ? 14.539 -7.816 3.352 1 95.5 117 VAL A O 1
ATOM 846 N N . GLY A 1 118 ? 14.461 -6.445 5.117 1 94.12 118 GLY A N 1
ATOM 847 C CA . GLY A 1 118 ? 14.039 -7.512 6.016 1 94.12 118 GLY A CA 1
ATOM 848 C C . GLY A 1 118 ? 12.711 -8.133 5.617 1 94.12 118 GLY A C 1
ATOM 849 O O . GLY A 1 118 ? 12.547 -9.352 5.676 1 94.12 118 GLY A O 1
ATOM 850 N N . GLU A 1 119 ? 11.812 -7.395 5.203 1 92.81 119 GLU A N 1
ATOM 851 C CA . GLU A 1 119 ? 10.484 -7.883 4.832 1 92.81 119 GLU A CA 1
ATOM 852 C C . GLU A 1 119 ? 10.531 -8.633 3.504 1 92.81 119 GLU A C 1
ATOM 854 O O . GLU A 1 119 ? 9.648 -9.453 3.219 1 92.81 119 GLU A O 1
ATOM 859 N N . ALA A 1 120 ? 11.477 -8.266 2.691 1 94.5 120 ALA A N 1
ATOM 860 C CA . ALA A 1 120 ? 11.594 -8.875 1.372 1 94.5 120 ALA A CA 1
ATOM 861 C C . ALA A 1 120 ? 11.734 -10.391 1.482 1 94.5 120 ALA A C 1
ATOM 863 O O . ALA A 1 120 ? 11.281 -11.133 0.601 1 94.5 120 ALA A O 1
ATOM 864 N N . SER A 1 121 ? 12.367 -10.859 2.516 1 93.12 121 SER A N 1
ATOM 865 C CA . SER A 1 121 ? 12.562 -12.297 2.695 1 93.12 121 SER A CA 1
ATOM 866 C C . SER A 1 121 ? 11.234 -13.031 2.727 1 93.12 121 SER A C 1
ATOM 868 O O . SER A 1 121 ? 11.062 -14.047 2.039 1 93.12 121 SER A O 1
ATOM 870 N N . PHE A 1 122 ? 10.289 -12.516 3.473 1 90.75 122 PHE A N 1
ATOM 871 C CA . PHE A 1 122 ? 8.984 -13.156 3.566 1 90.75 122 PHE A CA 1
ATOM 872 C C . PHE A 1 122 ? 8.18 -12.93 2.293 1 90.75 122 PHE A C 1
ATOM 874 O O . PHE A 1 122 ? 7.605 -13.867 1.737 1 90.75 122 PHE A O 1
ATOM 881 N N . ILE A 1 123 ? 8.172 -11.781 1.831 1 87.5 123 ILE A N 1
ATOM 882 C CA . ILE A 1 123 ? 7.312 -11.398 0.713 1 87.5 123 ILE A CA 1
ATOM 883 C C . ILE A 1 123 ? 7.719 -12.18 -0.536 1 87.5 123 ILE A C 1
ATOM 885 O O . ILE A 1 123 ? 6.859 -12.609 -1.312 1 87.5 123 ILE A O 1
ATOM 889 N N . SER A 1 124 ? 8.961 -12.391 -0.746 1 88.12 124 SER A N 1
ATOM 890 C CA . SER A 1 124 ? 9.43 -13.023 -1.973 1 88.12 124 SER A CA 1
ATOM 891 C C . SER A 1 124 ? 9.312 -14.539 -1.889 1 88.12 124 SER A C 1
ATOM 893 O O . SER A 1 124 ? 9.281 -15.227 -2.914 1 88.12 124 SER A O 1
ATOM 895 N N . LEU A 1 125 ? 9.234 -15.062 -0.712 1 89.62 125 LEU A N 1
ATOM 896 C CA . LEU A 1 125 ? 9.336 -16.516 -0.585 1 89.62 125 LEU A CA 1
ATOM 897 C C . LEU A 1 125 ? 7.973 -17.125 -0.291 1 89.62 125 LEU A C 1
ATOM 899 O O . LEU A 1 125 ? 7.766 -18.328 -0.503 1 89.62 125 LEU A O 1
ATOM 903 N N . ALA A 1 126 ? 7.066 -16.359 0.165 1 87.88 126 ALA A N 1
ATOM 904 C CA . ALA A 1 126 ? 5.773 -16.891 0.595 1 87.88 126 ALA A CA 1
ATOM 905 C C . ALA A 1 126 ? 4.984 -17.438 -0.588 1 87.88 126 ALA A C 1
ATOM 907 O O . ALA A 1 126 ? 4.457 -18.562 -0.524 1 87.88 126 ALA A O 1
ATOM 908 N N . ALA A 1 127 ? 4.961 -16.703 -1.672 1 82.88 127 ALA A N 1
ATOM 909 C CA . ALA A 1 127 ? 4.145 -17.109 -2.811 1 82.88 127 ALA A CA 1
ATOM 910 C C . ALA A 1 127 ? 4.703 -18.375 -3.457 1 82.88 127 ALA A C 1
ATOM 912 O O . ALA A 1 127 ? 3.965 -19.344 -3.691 1 82.88 127 ALA A O 1
ATOM 913 N N . PRO A 1 128 ? 5.988 -18.406 -3.781 1 82.56 128 PRO A N 1
ATOM 914 C CA . PRO A 1 128 ? 6.547 -19.641 -4.305 1 82.56 128 PRO A CA 1
ATOM 915 C C . PRO A 1 128 ? 6.363 -20.828 -3.348 1 82.56 128 PRO A C 1
ATOM 917 O O . PRO A 1 128 ? 6.164 -21.953 -3.789 1 82.56 128 PRO A O 1
ATOM 920 N N . PHE A 1 129 ? 6.504 -20.547 -2.123 1 85.44 129 PHE A N 1
ATOM 921 C CA . PHE A 1 129 ? 6.301 -21.609 -1.135 1 85.44 129 PHE A CA 1
ATOM 922 C C . PHE A 1 129 ? 4.879 -22.156 -1.211 1 85.44 129 PHE A C 1
ATOM 924 O O . PHE A 1 129 ? 4.672 -23.359 -1.106 1 85.44 129 PHE A O 1
ATOM 931 N N . ILE A 1 130 ? 3.916 -21.344 -1.328 1 85.25 130 ILE A N 1
ATOM 932 C CA . ILE A 1 130 ? 2.525 -21.766 -1.488 1 85.25 130 ILE A CA 1
ATOM 933 C C . ILE A 1 130 ? 2.369 -22.547 -2.783 1 85.25 130 ILE A C 1
ATOM 935 O O . ILE A 1 130 ? 1.724 -23.609 -2.803 1 85.25 130 ILE A O 1
ATOM 939 N N . ASP A 1 131 ? 3.029 -22.031 -3.814 1 81.56 131 ASP A N 1
ATOM 940 C CA . ASP A 1 131 ? 2.947 -22.688 -5.117 1 81.56 131 ASP A CA 1
ATOM 941 C C . ASP A 1 131 ? 3.5 -24.109 -5.055 1 81.56 131 ASP A C 1
ATOM 943 O O . ASP A 1 131 ? 2.961 -25.016 -5.684 1 81.56 131 ASP A O 1
ATOM 947 N N . ASP A 1 132 ? 4.469 -24.375 -4.309 1 83.38 132 ASP A N 1
ATOM 948 C CA . ASP A 1 132 ? 5.148 -25.656 -4.215 1 83.38 132 ASP A CA 1
ATOM 949 C C . ASP A 1 132 ? 4.379 -26.625 -3.309 1 83.38 132 ASP A C 1
ATOM 951 O O . ASP A 1 132 ? 4.484 -27.844 -3.455 1 83.38 132 ASP A O 1
ATOM 955 N N . HIS A 1 133 ? 3.592 -26.078 -2.373 1 88.31 133 HIS A N 1
ATOM 956 C CA . HIS A 1 133 ? 3.064 -26.969 -1.335 1 88.31 133 HIS A CA 1
ATOM 957 C C . HIS A 1 133 ? 1.543 -27.047 -1.407 1 88.31 133 HIS A C 1
ATOM 959 O O . HIS A 1 133 ? 0.941 -27.953 -0.828 1 88.31 133 HIS A O 1
ATOM 965 N N . ALA A 1 134 ? 0.965 -26.094 -2.033 1 87.31 134 ALA A N 1
ATOM 966 C CA . ALA A 1 134 ? -0.49 -26.141 -2.148 1 87.31 134 ALA A CA 1
ATOM 967 C C . ALA A 1 134 ? -0.934 -27.281 -3.049 1 87.31 134 ALA A C 1
ATOM 969 O O . ALA A 1 134 ? -0.271 -27.594 -4.039 1 87.31 134 ALA A O 1
ATOM 970 N N . PRO A 1 135 ? -2.062 -28 -2.572 1 89.06 135 PRO A N 1
ATOM 971 C CA . PRO A 1 135 ? -2.607 -29 -3.498 1 89.06 135 PRO A CA 1
ATOM 972 C C . PRO A 1 135 ? -2.939 -28.406 -4.867 1 89.06 135 PRO A C 1
ATOM 974 O O . PRO A 1 135 ? -3.43 -27.281 -4.957 1 89.06 135 PRO A O 1
ATOM 977 N N . ALA A 1 136 ? -2.662 -29.109 -5.938 1 81.81 136 ALA A N 1
ATOM 978 C CA . ALA A 1 136 ? -2.732 -28.656 -7.324 1 81.81 136 ALA A CA 1
ATOM 979 C C . ALA A 1 136 ? -4.078 -28 -7.617 1 81.81 136 ALA A C 1
ATOM 981 O O . ALA A 1 136 ? -4.137 -26.875 -8.117 1 81.81 136 ALA A O 1
ATOM 982 N N . PRO A 1 137 ? -5.148 -28.578 -7.176 1 82.12 137 PRO A N 1
ATOM 983 C CA . PRO A 1 137 ? -6.438 -27.984 -7.527 1 82.12 137 PRO A CA 1
ATOM 984 C C . PRO A 1 137 ? -6.75 -26.734 -6.703 1 82.12 137 PRO A C 1
ATOM 986 O O . PRO A 1 137 ? -7.648 -25.969 -7.059 1 82.12 137 PRO A O 1
ATOM 989 N N . GLN A 1 138 ? -5.953 -26.5 -5.629 1 85.06 138 GLN A N 1
ATOM 990 C CA . GLN A 1 138 ? -6.273 -25.406 -4.715 1 85.06 138 GLN A CA 1
ATOM 991 C C . GLN A 1 138 ? -5.203 -24.328 -4.762 1 85.06 138 GLN A C 1
ATOM 993 O O . GLN A 1 138 ? -5.25 -23.359 -3.984 1 85.06 138 GLN A O 1
ATOM 998 N N . LYS A 1 139 ? -4.297 -24.406 -5.617 1 82.31 139 LYS A N 1
ATOM 999 C CA . LYS A 1 139 ? -3.164 -23.484 -5.695 1 82.31 139 LYS A CA 1
ATOM 1000 C C . LYS A 1 139 ? -3.631 -22.062 -5.93 1 82.31 139 LYS A C 1
ATOM 1002 O O . LYS A 1 139 ? -3.213 -21.141 -5.227 1 82.31 139 LYS A O 1
ATOM 1007 N N . THR A 1 140 ? -4.512 -21.906 -6.84 1 74 140 THR A N 1
ATOM 1008 C CA . THR A 1 140 ? -5.012 -20.578 -7.191 1 74 140 THR A CA 1
ATOM 1009 C C . THR A 1 140 ? -5.781 -19.969 -6.023 1 74 140 THR A C 1
ATOM 1011 O O . THR A 1 140 ? -5.621 -18.781 -5.727 1 74 140 THR A O 1
ATOM 1014 N N . ALA A 1 141 ? -6.504 -20.781 -5.371 1 80.19 141 ALA A N 1
ATOM 1015 C CA . ALA A 1 141 ? -7.289 -20.312 -4.234 1 80.19 141 ALA A CA 1
ATOM 1016 C C . ALA A 1 141 ? -6.383 -19.906 -3.072 1 80.19 141 ALA A C 1
ATOM 1018 O O . ALA A 1 141 ? -6.633 -18.906 -2.396 1 80.19 141 ALA A O 1
ATOM 1019 N N . TRP A 1 142 ? -5.328 -20.672 -2.812 1 84.19 142 TRP A N 1
ATOM 1020 C CA . TRP A 1 142 ? -4.383 -20.375 -1.745 1 84.19 142 TRP A CA 1
ATOM 1021 C C . TRP A 1 142 ? -3.668 -19.047 -2.008 1 84.19 142 TRP A C 1
ATOM 1023 O O . TRP A 1 142 ? -3.518 -18.234 -1.103 1 84.19 142 TRP A O 1
ATOM 1033 N N . LEU A 1 143 ? -3.303 -18.891 -3.244 1 82.06 143 LEU A N 1
ATOM 1034 C CA . LEU A 1 143 ? -2.605 -17.672 -3.611 1 82.06 143 LEU A CA 1
ATOM 1035 C C . LEU A 1 143 ? -3.541 -16.469 -3.531 1 82.06 143 LEU A C 1
ATOM 1037 O O . LEU A 1 143 ? -3.148 -15.398 -3.059 1 82.06 143 LEU A O 1
ATOM 1041 N N . ALA A 1 144 ? -4.762 -16.703 -3.941 1 79.44 144 ALA A N 1
ATOM 1042 C CA . ALA A 1 144 ? -5.746 -15.625 -3.875 1 79.44 144 ALA A CA 1
ATOM 1043 C C . ALA A 1 144 ? -5.977 -15.18 -2.434 1 79.44 144 ALA A C 1
ATOM 1045 O O . ALA A 1 144 ? -6 -13.977 -2.146 1 79.44 144 ALA A O 1
ATOM 1046 N N . MET A 1 145 ? -6.121 -16.078 -1.626 1 84.06 145 MET A N 1
ATOM 1047 C CA . MET A 1 145 ? -6.332 -15.766 -0.215 1 84.06 145 MET A CA 1
ATOM 1048 C C . MET A 1 145 ? -5.125 -15.039 0.372 1 84.06 145 MET A C 1
ATOM 1050 O O . MET A 1 145 ? -5.273 -14.102 1.153 1 84.06 145 MET A O 1
ATOM 1054 N N . PHE A 1 146 ? -3.992 -15.57 0.011 1 87.12 146 PHE A N 1
ATOM 1055 C CA . PHE A 1 146 ? -2.76 -14.953 0.492 1 87.12 146 PHE A CA 1
ATOM 1056 C C . PHE A 1 146 ? -2.678 -13.5 0.06 1 87.12 146 PHE A C 1
ATOM 1058 O O . PHE A 1 146 ? -2.369 -12.617 0.87 1 87.12 146 PHE A O 1
ATOM 1065 N N . TYR A 1 147 ? -3.074 -13.18 -1.133 1 82.62 147 TYR A N 1
ATOM 1066 C CA . TYR A 1 147 ? -2.932 -11.836 -1.67 1 82.62 147 TYR A CA 1
ATOM 1067 C C . TYR A 1 147 ? -4.047 -10.93 -1.168 1 82.62 147 TYR A C 1
ATOM 1069 O O . TYR A 1 147 ? -3.889 -9.703 -1.119 1 82.62 147 TYR A O 1
ATOM 1077 N N . MET A 1 148 ? -5.16 -11.484 -0.735 1 84.94 148 MET A N 1
ATOM 1078 C CA . MET A 1 148 ? -6.242 -10.68 -0.173 1 84.94 148 MET A CA 1
ATOM 1079 C C . MET A 1 148 ? -5.855 -10.125 1.194 1 84.94 148 MET A C 1
ATOM 1081 O O . MET A 1 148 ? -6.434 -9.141 1.656 1 84.94 148 ME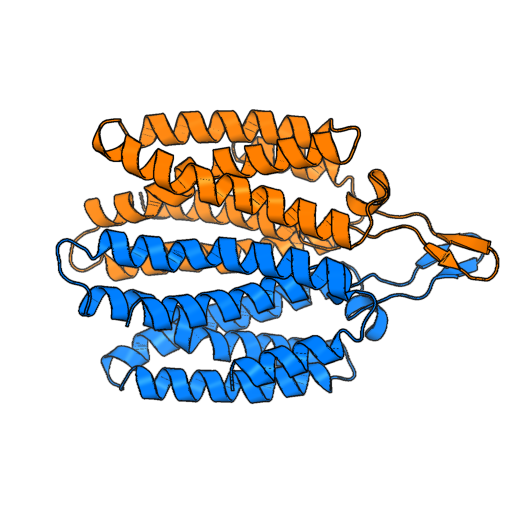T A O 1
ATOM 1085 N N . CYS A 1 149 ? -4.883 -10.742 1.775 1 89.94 149 CYS A N 1
ATOM 1086 C CA . CYS A 1 149 ? -4.426 -10.273 3.078 1 89.94 149 CYS A CA 1
ATOM 1087 C C . CYS A 1 149 ? -3.676 -8.953 2.955 1 89.94 149 CYS A C 1
ATOM 1089 O O . CYS A 1 149 ? -3.518 -8.234 3.939 1 89.94 149 CYS A O 1
ATOM 1091 N N . ILE A 1 150 ? -3.281 -8.656 1.735 1 89.31 150 ILE A N 1
ATOM 1092 C CA . ILE A 1 150 ? -2.51 -7.434 1.518 1 89.31 150 ILE A CA 1
ATOM 1093 C C . ILE A 1 150 ? -3.412 -6.215 1.688 1 89.31 150 ILE A C 1
ATOM 1095 O O . ILE A 1 150 ? -3.225 -5.422 2.613 1 89.31 150 ILE A O 1
ATOM 1099 N N . PRO A 1 151 ? -4.512 -6.145 0.903 1 90.44 151 PRO A N 1
ATOM 1100 C CA . PRO A 1 151 ? -5.371 -4.973 1.084 1 90.44 151 PRO A CA 1
ATOM 1101 C C . PRO A 1 151 ? -6.074 -4.965 2.439 1 90.44 151 PRO A C 1
ATOM 1103 O O . PRO A 1 151 ? -6.332 -3.893 2.996 1 90.44 151 PRO A O 1
ATOM 1106 N N . THR A 1 152 ? -6.363 -6.117 2.953 1 92.88 152 THR A N 1
ATOM 1107 C CA . THR A 1 152 ? -6.977 -6.195 4.273 1 92.88 152 THR A CA 1
ATOM 1108 C C . THR A 1 152 ? -6.043 -5.625 5.34 1 92.88 152 THR A C 1
ATOM 1110 O O . THR A 1 152 ? -6.465 -4.82 6.176 1 92.88 152 THR A O 1
ATOM 1113 N N . GLY A 1 153 ? -4.84 -6.062 5.277 1 92.81 153 GLY A N 1
ATOM 1114 C CA . GLY A 1 153 ? -3.859 -5.562 6.227 1 92.81 153 GLY A CA 1
ATOM 1115 C C . GLY A 1 153 ? -3.648 -4.062 6.137 1 92.81 153 GLY A C 1
ATOM 1116 O O . GLY A 1 153 ? -3.6 -3.375 7.156 1 92.81 153 GLY A O 1
ATOM 1117 N N . ILE A 1 154 ? -3.557 -3.582 4.957 1 91.75 154 ILE A N 1
ATOM 1118 C CA . ILE A 1 154 ? -3.35 -2.154 4.742 1 91.75 154 ILE A CA 1
ATOM 1119 C C . ILE A 1 154 ? -4.543 -1.371 5.289 1 91.75 154 ILE A C 1
ATOM 1121 O O . ILE A 1 154 ? -4.367 -0.361 5.973 1 91.75 154 ILE A O 1
ATOM 1125 N N . ALA A 1 155 ? -5.719 -1.862 5.012 1 92.69 155 ALA A N 1
ATOM 1126 C CA . ALA A 1 155 ? -6.93 -1.194 5.477 1 92.69 155 ALA A CA 1
ATOM 1127 C C . ALA A 1 155 ? -6.973 -1.129 7 1 92.69 155 ALA A C 1
ATOM 1129 O O . ALA A 1 155 ? -7.223 -0.067 7.578 1 92.69 155 ALA A O 1
ATOM 1130 N N . VAL A 1 156 ? -6.703 -2.209 7.59 1 92.62 156 VAL A N 1
ATOM 1131 C CA . VAL A 1 156 ? -6.691 -2.266 9.047 1 92.62 156 VAL A CA 1
ATOM 1132 C C . VAL A 1 156 ? -5.609 -1.335 9.594 1 92.62 156 VAL A C 1
ATOM 1134 O O . VAL A 1 156 ? -5.82 -0.642 10.586 1 92.62 156 VAL A O 1
ATOM 1137 N N . GLY A 1 157 ? -4.504 -1.329 8.922 1 91.56 157 GLY A N 1
ATOM 1138 C CA . GLY A 1 157 ? -3.414 -0.455 9.328 1 91.56 157 GLY A CA 1
ATOM 1139 C C . GLY A 1 157 ? -3.779 1.017 9.281 1 91.56 157 GLY A C 1
ATOM 1140 O O . GLY A 1 157 ? -3.461 1.772 10.195 1 91.56 157 GLY A O 1
ATOM 1141 N N . TYR A 1 158 ? -4.445 1.392 8.258 1 91.12 158 TYR A N 1
ATOM 1142 C CA . TYR A 1 158 ? -4.852 2.785 8.117 1 91.12 158 TYR A CA 1
ATOM 1143 C C . TYR A 1 158 ? -5.805 3.191 9.234 1 91.12 158 TYR A C 1
ATOM 1145 O O . TYR A 1 158 ? -5.66 4.266 9.82 1 91.12 158 TYR A O 1
ATOM 1153 N N . VAL A 1 159 ? -6.758 2.365 9.445 1 90.5 159 VAL A N 1
ATOM 1154 C CA . VAL A 1 159 ? -7.75 2.676 10.469 1 90.5 159 VAL A CA 1
ATOM 1155 C C . VAL A 1 159 ? -7.086 2.701 11.844 1 90.5 159 VAL A C 1
ATOM 1157 O O . VAL A 1 159 ? -7.285 3.637 12.625 1 90.5 159 VAL A O 1
ATOM 1160 N N . TYR A 1 160 ? -6.301 1.74 12.078 1 87.81 160 TYR A N 1
ATOM 1161 C CA . TYR A 1 160 ? -5.598 1.66 13.359 1 87.81 160 TYR A CA 1
ATOM 1162 C C . TYR A 1 160 ? -4.691 2.869 13.555 1 87.81 160 TYR A C 1
ATOM 1164 O O . TYR A 1 160 ? -4.695 3.486 14.625 1 87.81 160 TYR A O 1
ATOM 1172 N N . GLY A 1 161 ? -3.896 3.186 12.57 1 86.56 161 GLY A N 1
ATOM 1173 C CA . GLY A 1 161 ? -3.006 4.332 12.648 1 86.56 161 GLY A CA 1
ATOM 1174 C C . GLY A 1 161 ? -3.74 5.648 12.82 1 86.56 161 GLY A C 1
ATOM 1175 O O . GLY A 1 161 ? -3.246 6.559 13.484 1 86.56 161 GLY A O 1
ATOM 1176 N N . GLY A 1 162 ? -4.875 5.793 12.141 1 84.12 162 GLY A N 1
ATOM 1177 C CA . GLY A 1 162 ? -5.68 6.996 12.289 1 84.12 162 GLY A CA 1
ATOM 1178 C C . GLY A 1 162 ? -6.281 7.141 13.672 1 84.12 162 GLY A C 1
ATOM 1179 O O . GLY A 1 162 ? -6.527 8.258 14.133 1 84.12 162 GLY A O 1
ATOM 1180 N N . PHE A 1 163 ? -6.473 6.008 14.219 1 82.56 163 PHE A N 1
ATOM 1181 C CA . PHE A 1 163 ? -7.086 5.988 15.547 1 82.56 163 PHE A CA 1
ATOM 1182 C C . PHE A 1 163 ? -6.047 6.258 16.625 1 82.56 163 PHE A C 1
ATOM 1184 O O . PHE A 1 163 ? -6.328 6.965 17.594 1 82.56 163 PHE A O 1
ATOM 1191 N N . VAL A 1 164 ? -4.859 5.715 16.578 1 70.94 164 VAL A N 1
ATOM 1192 C CA . VAL A 1 164 ? -3.83 5.793 17.609 1 70.94 164 VAL A CA 1
ATOM 1193 C C . VAL A 1 164 ? -3.189 7.18 17.594 1 70.94 164 VAL A C 1
ATOM 1195 O O . VAL A 1 164 ? -2.564 7.59 18.578 1 70.94 164 VAL A O 1
ATOM 1198 N N . SER A 1 165 ? -3.262 8.031 16.516 1 58.97 165 SER A N 1
ATOM 1199 C CA . SER A 1 165 ? -2.613 9.336 16.375 1 58.97 165 SER A CA 1
ATOM 1200 C C . SER A 1 165 ? -2.559 10.062 17.719 1 58.97 165 SER A C 1
ATOM 1202 O O . SER A 1 165 ? -1.724 10.953 17.906 1 58.97 165 SER A O 1
ATOM 1204 N N . PHE A 1 166 ? -3.357 9.789 18.641 1 50.56 166 PHE A N 1
ATOM 1205 C CA . PHE A 1 166 ? -3.256 10.477 19.922 1 50.56 166 PHE A CA 1
ATOM 1206 C C . PHE A 1 166 ? -2.082 9.938 20.734 1 50.56 166 PHE A C 1
ATOM 1208 O O . PHE A 1 166 ? -1.5 10.664 21.547 1 50.56 166 PHE A O 1
ATOM 1215 N N . TYR A 1 167 ? -1.707 8.688 20.438 1 53.28 167 TYR A N 1
ATOM 1216 C CA . TYR A 1 167 ? -0.585 8.172 21.219 1 53.28 167 TYR A CA 1
ATOM 1217 C C . TYR A 1 167 ? 0.697 8.18 20.391 1 53.28 167 TYR A C 1
ATOM 1219 O O . TYR A 1 167 ? 0.654 8.305 19.156 1 53.28 167 TYR A O 1
ATOM 1227 N N . ILE A 1 168 ? 2.156 7.914 20.812 1 59.16 168 ILE A N 1
ATOM 1228 C CA . ILE A 1 168 ? 3.549 8.07 20.406 1 59.16 168 ILE A CA 1
ATOM 1229 C C . ILE A 1 168 ? 3.852 7.125 19.25 1 59.16 168 ILE A C 1
ATOM 1231 O O . ILE A 1 168 ? 3.727 5.902 19.375 1 59.16 168 ILE A O 1
ATOM 1235 N N . TRP A 1 169 ? 3.924 7.711 17.938 1 62.31 169 TRP A N 1
ATOM 1236 C CA . TRP A 1 169 ? 4.363 6.957 16.781 1 62.31 169 TRP A CA 1
ATOM 1237 C C . TRP A 1 169 ? 5.484 5.988 17.141 1 62.31 169 TRP A C 1
ATOM 1239 O O . TRP A 1 169 ? 5.602 4.914 16.547 1 62.31 169 TRP A O 1
ATOM 1249 N N . LYS A 1 170 ? 6.145 6.305 18.109 1 62.88 170 LYS A N 1
ATOM 1250 C CA . LYS A 1 170 ? 7.266 5.457 18.5 1 62.88 170 LYS A CA 1
ATOM 1251 C C . LYS A 1 170 ? 6.777 4.105 19.016 1 62.88 170 LYS A C 1
ATOM 1253 O O . LYS A 1 170 ? 7.383 3.072 18.734 1 62.88 170 LYS A O 1
ATOM 1258 N N . ALA A 1 171 ? 5.684 4.211 19.625 1 61.84 171 ALA A N 1
ATOM 1259 C CA . ALA A 1 171 ? 5.125 2.99 20.203 1 61.84 171 ALA A CA 1
ATOM 1260 C C . ALA A 1 171 ? 4.711 2.01 19.094 1 61.84 171 ALA A C 1
ATOM 1262 O O . ALA A 1 171 ? 4.77 0.793 19.297 1 61.84 171 ALA A O 1
ATOM 1263 N N . ILE A 1 172 ? 4.445 2.535 17.969 1 59.88 172 ILE A N 1
ATOM 1264 C CA . ILE A 1 172 ? 4.008 1.668 16.891 1 59.88 172 ILE A CA 1
ATOM 1265 C C . ILE A 1 172 ? 5.207 0.905 16.328 1 59.88 172 ILE A C 1
ATOM 1267 O O . ILE A 1 172 ? 5.121 -0.301 16.078 1 59.88 172 ILE A O 1
ATOM 1271 N N . PHE A 1 173 ? 6.281 1.572 16.203 1 66.94 173 PHE A N 1
ATOM 1272 C CA . PHE A 1 173 ? 7.461 0.884 15.688 1 66.94 173 PHE A CA 1
ATOM 1273 C C . PHE A 1 173 ? 7.898 -0.217 16.656 1 66.94 173 PHE A C 1
ATOM 1275 O O . PHE A 1 173 ? 8.234 -1.323 16.219 1 66.94 173 PHE A O 1
ATOM 1282 N N . PHE A 1 174 ? 7.699 0.043 17.828 1 65.88 174 PHE A N 1
ATOM 1283 C CA . PHE A 1 174 ? 8.125 -0.926 18.844 1 65.88 174 PHE A CA 1
ATOM 1284 C C . PHE A 1 174 ? 7.105 -2.053 18.969 1 65.88 174 PHE A C 1
ATOM 1286 O O . PHE A 1 174 ? 7.477 -3.217 19.141 1 65.88 174 PHE A O 1
ATOM 1293 N N . PHE A 1 175 ? 5.914 -1.704 18.875 1 60.94 175 PHE A N 1
ATOM 1294 C CA . PHE A 1 175 ? 4.848 -2.695 18.984 1 60.94 175 PHE A CA 1
ATOM 1295 C C . PHE A 1 175 ? 4.902 -3.672 17.812 1 60.94 175 PHE A C 1
ATOM 1297 O O . PHE A 1 175 ? 4.828 -4.887 18 1 60.94 175 PHE A O 1
ATOM 1304 N N . ILE A 1 176 ? 5.07 -3.082 16.719 1 60.25 176 ILE A N 1
ATOM 1305 C CA . ILE A 1 176 ? 5.105 -3.936 15.539 1 60.25 176 ILE A CA 1
ATOM 1306 C C . ILE A 1 176 ? 6.344 -4.828 15.578 1 60.25 176 ILE A C 1
ATOM 1308 O O . ILE A 1 176 ? 6.277 -6.008 15.227 1 60.25 176 ILE A O 1
ATOM 1312 N N . LYS A 1 177 ? 7.336 -4.266 16.094 1 63.5 177 LYS A N 1
ATOM 1313 C CA . LYS A 1 177 ? 8.547 -5.047 16.328 1 63.5 177 LYS A CA 1
ATOM 1314 C C . LYS A 1 177 ? 8.273 -6.23 17.25 1 63.5 177 LYS A C 1
ATOM 1316 O O . LYS A 1 177 ? 8.719 -7.352 16.984 1 63.5 177 LYS A O 1
ATOM 1321 N N . TYR A 1 178 ? 7.52 -5.957 18.234 1 59.94 178 TYR A N 1
ATOM 1322 C CA . TYR A 1 178 ? 7.234 -6.98 19.234 1 59.94 178 TYR A CA 1
ATOM 1323 C C . TYR A 1 178 ? 6.375 -8.094 18.641 1 59.94 178 TYR A C 1
ATOM 1325 O O . TYR A 1 178 ? 6.59 -9.273 18.922 1 59.94 178 TYR A O 1
ATOM 1333 N N . ILE A 1 179 ? 5.527 -7.801 17.781 1 56.75 179 ILE A N 1
ATOM 1334 C CA . ILE A 1 179 ? 4.582 -8.766 17.234 1 56.75 179 ILE A CA 1
ATOM 1335 C C . ILE A 1 179 ? 5.293 -9.664 16.219 1 56.75 179 ILE A C 1
ATOM 1337 O O . ILE A 1 179 ? 5.039 -10.875 16.172 1 56.75 179 ILE A O 1
ATOM 1341 N N . LYS A 1 180 ? 6.195 -9.07 15.555 1 62.09 180 LYS A N 1
ATOM 1342 C CA . LYS A 1 180 ? 6.867 -9.844 14.516 1 62.09 180 LYS A CA 1
ATOM 1343 C C . LYS A 1 180 ? 8.039 -10.641 15.086 1 62.09 180 LYS A C 1
ATOM 1345 O O . LYS A 1 180 ? 8.445 -11.648 14.516 1 62.09 180 LYS A O 1
ATOM 1350 N N . SER A 1 181 ? 8.555 -10.148 16.188 1 54 181 SER A N 1
ATOM 1351 C CA . SER A 1 181 ? 9.664 -10.852 16.812 1 54 181 SER A CA 1
ATOM 1352 C C . SER A 1 181 ? 9.195 -12.148 17.469 1 54 181 SER A C 1
ATOM 1354 O O . SER A 1 181 ? 9.898 -13.164 17.438 1 54 181 SER A O 1
ATOM 1356 N N . LEU B 1 1 ? 1.976 -9.086 -23.609 1 83.31 1 LEU B N 1
ATOM 1357 C CA . LEU B 1 1 ? 0.931 -9.312 -22.609 1 83.31 1 LEU B CA 1
ATOM 1358 C C . LEU B 1 1 ? 1.419 -8.938 -21.219 1 83.31 1 LEU B C 1
ATOM 1360 O O . LEU B 1 1 ? 0.819 -8.094 -20.562 1 83.31 1 LEU B O 1
ATOM 1364 N N . LEU B 1 2 ? 2.625 -9.383 -20.859 1 86.75 2 LEU B N 1
ATOM 1365 C CA . LEU B 1 2 ? 3.152 -9.125 -19.516 1 86.75 2 LEU B CA 1
ATOM 1366 C C . LEU B 1 2 ? 3.484 -7.648 -19.344 1 86.75 2 LEU B C 1
ATOM 1368 O O . LEU B 1 2 ? 3.18 -7.062 -18.297 1 86.75 2 LEU B O 1
ATOM 1372 N N . VAL B 1 3 ? 4.062 -7.059 -20.359 1 89 3 VAL B N 1
ATOM 1373 C CA . VAL B 1 3 ? 4.449 -5.652 -20.281 1 89 3 VAL B CA 1
ATOM 1374 C C . VAL B 1 3 ? 3.203 -4.785 -20.109 1 89 3 VAL B C 1
ATOM 1376 O O . VAL B 1 3 ? 3.205 -3.838 -19.312 1 89 3 VAL B O 1
ATOM 1379 N N . MET B 1 4 ? 2.16 -5.105 -20.797 1 88.06 4 MET B N 1
ATOM 1380 C CA . MET B 1 4 ? 0.917 -4.344 -20.688 1 88.06 4 MET B CA 1
ATOM 1381 C C . MET B 1 4 ? 0.311 -4.484 -19.297 1 88.06 4 MET B C 1
ATOM 1383 O O . MET B 1 4 ? -0.105 -3.496 -18.688 1 88.06 4 MET B O 1
ATOM 1387 N N . LEU B 1 5 ? 0.327 -5.656 -18.75 1 88.56 5 LEU B N 1
ATOM 1388 C CA . LEU B 1 5 ? -0.233 -5.91 -17.422 1 88.56 5 LEU B CA 1
ATOM 1389 C C . LEU B 1 5 ? 0.591 -5.215 -16.344 1 88.56 5 LEU B C 1
ATOM 1391 O O . LEU B 1 5 ? 0.036 -4.652 -15.398 1 88.56 5 LEU B O 1
ATOM 1395 N N . CYS B 1 6 ? 1.852 -5.223 -16.562 1 90.25 6 CYS B N 1
ATOM 1396 C CA . CYS B 1 6 ? 2.742 -4.574 -15.617 1 90.25 6 CYS B CA 1
ATOM 1397 C C . CYS B 1 6 ? 2.562 -3.061 -15.641 1 90.25 6 CYS B C 1
ATOM 1399 O O . CYS B 1 6 ? 2.578 -2.41 -14.594 1 90.25 6 CYS B O 1
ATOM 1401 N N . THR B 1 7 ? 2.41 -2.533 -16.828 1 89.56 7 THR B N 1
ATOM 1402 C CA . THR B 1 7 ? 2.223 -1.094 -16.953 1 89.56 7 THR B CA 1
ATOM 1403 C C . THR B 1 7 ? 0.927 -0.652 -16.281 1 89.56 7 THR B C 1
ATOM 1405 O O . THR B 1 7 ? 0.911 0.334 -15.547 1 89.56 7 THR B O 1
ATOM 1408 N N . ILE B 1 8 ? -0.135 -1.378 -16.453 1 87.19 8 ILE B N 1
ATOM 1409 C CA . ILE B 1 8 ? -1.416 -1.048 -15.844 1 87.19 8 ILE B CA 1
ATOM 1410 C C . ILE B 1 8 ? -1.307 -1.177 -14.32 1 87.19 8 ILE B C 1
ATOM 1412 O O . ILE B 1 8 ? -1.804 -0.324 -13.586 1 87.19 8 ILE B O 1
ATOM 1416 N N . ASN B 1 9 ? -0.628 -2.225 -13.961 1 89.38 9 ASN B N 1
ATOM 1417 C CA . ASN B 1 9 ? -0.42 -2.432 -12.531 1 89.38 9 ASN B CA 1
ATOM 1418 C C . ASN B 1 9 ? 0.376 -1.287 -11.906 1 89.38 9 ASN B C 1
ATOM 1420 O O . ASN B 1 9 ? 0.011 -0.777 -10.844 1 89.38 9 ASN B O 1
ATOM 1424 N N . MET B 1 10 ? 1.368 -0.912 -12.625 1 89.5 10 MET B N 1
ATOM 1425 C CA . MET B 1 10 ? 2.203 0.181 -12.133 1 89.5 10 MET B CA 1
ATOM 1426 C C . MET B 1 10 ? 1.396 1.47 -12.008 1 89.5 10 MET B C 1
ATOM 1428 O O . MET B 1 10 ? 1.495 2.176 -11.008 1 89.5 10 MET B O 1
ATOM 1432 N N . ILE B 1 11 ? 0.588 1.742 -12.945 1 86.88 11 ILE B N 1
ATOM 1433 C CA . ILE B 1 11 ? -0.219 2.957 -12.945 1 86.88 11 ILE B CA 1
ATOM 1434 C C . ILE B 1 11 ? -1.196 2.928 -11.773 1 86.88 11 ILE B C 1
ATOM 1436 O O . ILE B 1 11 ? -1.357 3.924 -11.062 1 86.88 11 ILE B O 1
ATOM 1440 N N . ASN B 1 12 ? -1.789 1.818 -11.539 1 87.94 12 ASN B N 1
ATOM 1441 C CA . ASN B 1 12 ? -2.725 1.667 -10.43 1 87.94 12 ASN B CA 1
ATOM 1442 C C . ASN B 1 12 ? -2.049 1.938 -9.086 1 87.94 12 ASN B C 1
ATOM 1444 O O . ASN B 1 12 ? -2.598 2.65 -8.242 1 87.94 12 ASN B O 1
ATOM 1448 N N . TYR B 1 13 ? -0.881 1.503 -9 1 91.69 13 TYR B N 1
ATOM 1449 C CA . TYR B 1 13 ? -0.247 1.602 -7.688 1 91.69 13 TYR B CA 1
ATOM 1450 C C . TYR B 1 13 ? 0.481 2.932 -7.531 1 91.69 13 TYR B C 1
ATOM 1452 O O . TYR B 1 13 ? 0.697 3.402 -6.414 1 91.69 13 TYR B O 1
ATOM 1460 N N . VAL B 1 14 ? 0.854 3.521 -8.656 1 88.31 14 VAL B N 1
ATOM 1461 C CA . VAL B 1 14 ? 1.309 4.906 -8.594 1 88.31 14 VAL B CA 1
ATOM 1462 C C . VAL B 1 14 ? 0.192 5.793 -8.039 1 88.31 14 VAL B C 1
ATOM 1464 O O . VAL B 1 14 ? 0.432 6.641 -7.18 1 88.31 14 VAL B O 1
ATOM 1467 N N . ASP B 1 15 ? -0.924 5.562 -8.539 1 84.94 15 ASP B N 1
ATOM 1468 C CA . ASP B 1 15 ? -2.092 6.305 -8.078 1 84.94 15 ASP B CA 1
ATOM 1469 C C . ASP B 1 15 ? -2.289 6.129 -6.57 1 84.94 15 ASP B C 1
ATOM 1471 O O . ASP B 1 15 ? -2.486 7.109 -5.848 1 84.94 15 ASP B O 1
ATOM 1475 N N . ARG B 1 16 ? -2.139 4.988 -6.109 1 88.44 16 ARG B N 1
ATOM 1476 C CA . ARG B 1 16 ? -2.32 4.703 -4.688 1 88.44 16 ARG B CA 1
ATOM 1477 C C . ARG B 1 16 ? -1.235 5.371 -3.852 1 88.44 16 ARG B C 1
ATOM 1479 O O . ARG B 1 16 ? -1.523 5.969 -2.812 1 88.44 16 ARG B O 1
ATOM 1486 N N . GLY B 1 17 ? -0.073 5.262 -4.316 1 89.88 17 GLY B N 1
ATOM 1487 C CA . GLY B 1 17 ? 1.025 5.902 -3.609 1 89.88 17 GLY B CA 1
ATOM 1488 C C . GLY B 1 17 ? 0.915 7.414 -3.582 1 89.88 17 GLY B C 1
ATOM 1489 O O . GLY B 1 17 ? 1.206 8.047 -2.564 1 89.88 17 GLY B O 1
ATOM 1490 N N . ALA B 1 18 ? 0.469 7.945 -4.66 1 87.19 18 ALA B N 1
ATOM 1491 C CA . ALA B 1 18 ? 0.327 9.398 -4.746 1 87.19 18 ALA B CA 1
ATOM 1492 C C . ALA B 1 18 ? -0.737 9.906 -3.775 1 87.19 18 ALA B C 1
ATOM 1494 O O . ALA B 1 18 ? -0.515 10.883 -3.057 1 87.19 18 ALA B O 1
ATOM 1495 N N . ILE B 1 19 ? -1.838 9.266 -3.75 1 86.56 19 ILE B N 1
ATOM 1496 C CA . ILE B 1 19 ? -2.932 9.688 -2.881 1 86.56 19 ILE B CA 1
ATOM 1497 C C . ILE B 1 19 ? -2.527 9.508 -1.42 1 86.56 19 ILE B C 1
ATOM 1499 O O . ILE B 1 19 ? -2.895 10.312 -0.562 1 86.56 19 ILE B O 1
ATOM 1503 N N . ALA B 1 20 ? -1.719 8.516 -1.165 1 89.56 20 ALA B N 1
ATOM 1504 C CA . ALA B 1 20 ? -1.289 8.227 0.201 1 89.56 20 ALA B CA 1
ATOM 1505 C C . ALA B 1 20 ? -0.221 9.219 0.66 1 89.56 20 ALA B C 1
ATOM 1507 O O . ALA B 1 20 ? 0.034 9.352 1.859 1 89.56 20 ALA B O 1
ATOM 1508 N N . SER B 1 21 ? 0.42 9.828 -0.214 1 90.44 21 SER B N 1
ATOM 1509 C CA . SER B 1 21 ? 1.468 10.781 0.144 1 90.44 21 SER B CA 1
ATOM 1510 C C . SER B 1 21 ? 0.891 11.992 0.868 1 90.44 21 SER B C 1
ATOM 1512 O O . SER B 1 21 ? -0.242 12.398 0.602 1 90.44 21 SER B O 1
ATOM 1514 N N . ASN B 1 22 ? 1.654 12.609 1.741 1 90.44 22 ASN B N 1
ATOM 1515 C CA . ASN B 1 22 ? 1.2 13.789 2.467 1 90.44 22 ASN B CA 1
ATOM 1516 C C . ASN B 1 22 ? 1.091 15.008 1.551 1 90.44 22 ASN B C 1
ATOM 1518 O O . ASN B 1 22 ? 0.378 15.961 1.862 1 90.44 22 ASN B O 1
ATOM 1522 N N . GLY B 1 23 ? 1.822 14.898 0.522 1 86.38 23 GLY B N 1
ATOM 1523 C CA . GLY B 1 23 ? 1.687 15.984 -0.434 1 86.38 23 GLY B CA 1
ATOM 1524 C C . GLY B 1 23 ? 0.295 16.078 -1.031 1 86.38 23 GLY B C 1
ATOM 1525 O O . GLY B 1 23 ? -0.2 17.188 -1.284 1 86.38 23 GLY B O 1
ATOM 1526 N N . VAL B 1 24 ? -0.333 15.008 -1.213 1 86.88 24 VAL B N 1
ATOM 1527 C CA . VAL B 1 24 ? -1.646 14.977 -1.848 1 86.88 24 VAL B CA 1
ATOM 1528 C C . VAL B 1 24 ? -2.732 14.828 -0.783 1 86.88 24 VAL B C 1
ATOM 1530 O O . VAL B 1 24 ? -3.721 15.562 -0.789 1 86.88 24 VAL B O 1
ATOM 1533 N N . ASN B 1 25 ? -2.572 13.859 0.113 1 90 25 ASN B N 1
ATOM 1534 C CA . ASN B 1 25 ? -3.545 13.664 1.181 1 90 25 ASN B CA 1
ATOM 1535 C C . ASN B 1 25 ? -3.627 14.875 2.102 1 90 25 ASN B C 1
ATOM 1537 O O . ASN B 1 25 ? -4.715 15.273 2.514 1 90 25 ASN B O 1
ATOM 1541 N N . GLY B 1 26 ? -2.41 15.391 2.42 1 88.38 26 GLY B N 1
ATOM 1542 C CA . GLY B 1 26 ? -2.367 16.625 3.178 1 88.38 26 GLY B CA 1
ATOM 1543 C C . GLY B 1 26 ? -2.541 16.422 4.672 1 88.38 26 GLY B C 1
ATOM 1544 O O . GLY B 1 26 ? -2.141 15.391 5.211 1 88.38 26 GLY B O 1
ATOM 1545 N N . SER B 1 27 ? -2.961 17.5 5.316 1 85.44 27 SER B N 1
ATOM 1546 C CA . SER B 1 27 ? -3.062 17.5 6.773 1 85.44 27 SER B CA 1
ATOM 1547 C C . SER B 1 27 ? -4.262 18.312 7.25 1 85.44 27 SER B C 1
ATOM 1549 O O . SER B 1 27 ? -4.754 19.172 6.531 1 85.44 27 SER B O 1
ATOM 1551 N N . ILE B 1 28 ? -4.617 17.906 8.453 1 84.19 28 ILE B N 1
ATOM 1552 C CA . ILE B 1 28 ? -5.738 18.625 9.055 1 84.19 28 ILE B CA 1
ATOM 1553 C C . ILE B 1 28 ? -5.258 19.969 9.602 1 84.19 28 ILE B C 1
ATOM 1555 O O . ILE B 1 28 ? -4.105 20.094 10.031 1 84.19 28 ILE B O 1
ATOM 1559 N N . GLY B 1 29 ? -6.188 20.953 9.508 1 78.5 29 GLY B N 1
ATOM 1560 C CA . GLY B 1 29 ? -5.898 22.219 10.164 1 78.5 29 GLY B CA 1
ATOM 1561 C C . GLY B 1 29 ? -5.953 22.125 11.672 1 78.5 29 GLY B C 1
ATOM 1562 O O . GLY B 1 29 ? -6.738 21.359 12.234 1 78.5 29 GLY B O 1
ATOM 1563 N N . ILE B 1 30 ? -5.035 22.812 12.328 1 74.69 30 ILE B N 1
ATOM 1564 C CA . ILE B 1 30 ? -5 22.766 13.781 1 74.69 30 ILE B CA 1
ATOM 1565 C C . ILE B 1 30 ? -4.957 24.188 14.336 1 74.69 30 ILE B C 1
ATOM 1567 O O . ILE B 1 30 ? -4.414 25.094 13.703 1 74.69 30 ILE B O 1
ATOM 1571 N N . CYS B 1 31 ? -5.715 24.328 15.422 1 72.56 31 CYS B N 1
ATOM 1572 C CA . CYS B 1 31 ? -5.613 25.578 16.172 1 72.56 31 CYS B CA 1
ATOM 1573 C C . CYS B 1 31 ? -4.82 25.359 17.469 1 72.56 31 CYS B C 1
ATOM 1575 O O . CYS B 1 31 ? -5.035 24.375 18.172 1 72.56 31 CYS B O 1
ATOM 1577 N N . ASP B 1 32 ? -3.84 26.172 17.609 1 68.44 32 ASP B N 1
ATOM 1578 C CA . ASP B 1 32 ? -3.041 26.031 18.812 1 68.44 32 ASP B CA 1
ATOM 1579 C C . ASP B 1 32 ? -3.777 26.594 20.031 1 68.44 32 ASP B C 1
ATOM 1581 O O . ASP B 1 32 ? -4.898 27.094 19.906 1 68.44 32 ASP B O 1
ATOM 1585 N N . ASP B 1 33 ? -3.225 26.281 21.203 1 69.75 33 ASP B N 1
ATOM 1586 C CA . ASP B 1 33 ? -3.84 26.688 22.469 1 69.75 33 ASP B CA 1
ATOM 1587 C C . ASP B 1 33 ? -4.023 28.203 22.547 1 69.75 33 ASP B C 1
ATOM 1589 O O . ASP B 1 33 ? -4.871 28.688 23.297 1 69.75 33 ASP B O 1
ATOM 1593 N N . SER B 1 34 ? -3.295 28.922 21.812 1 71.62 34 SER B N 1
ATOM 1594 C CA . SER B 1 34 ? -3.385 30.375 21.828 1 71.62 34 SER B CA 1
ATOM 1595 C C . SER B 1 34 ? -4.461 30.875 20.875 1 71.62 34 SER B C 1
ATOM 1597 O O . SER B 1 34 ? -4.695 32.094 20.766 1 71.62 34 SER B O 1
ATOM 1599 N N . GLY B 1 35 ? -5.051 29.953 20.125 1 71.06 35 GLY B N 1
ATOM 1600 C CA . GLY B 1 35 ? -6.148 30.328 19.234 1 71.06 35 GLY B CA 1
ATOM 1601 C C . GLY B 1 35 ? -5.707 30.547 17.812 1 71.06 35 GLY B C 1
ATOM 1602 O O . GLY B 1 35 ? -6.512 30.922 16.953 1 71.06 35 GLY B O 1
ATOM 1603 N N . ILE B 1 36 ? -4.422 30.516 17.609 1 72.75 36 ILE B N 1
ATOM 1604 C CA . ILE B 1 36 ? -3.924 30.688 16.25 1 72.75 36 ILE B CA 1
ATOM 1605 C C . ILE B 1 36 ? -4.152 29.406 15.461 1 72.75 36 ILE B C 1
ATOM 1607 O O . ILE B 1 36 ? -3.73 28.328 15.883 1 72.75 36 ILE B O 1
ATOM 1611 N N . CYS B 1 37 ? -4.879 29.531 14.312 1 75.44 37 CYS B N 1
ATOM 1612 C CA . CYS B 1 37 ? -5.25 28.344 13.531 1 75.44 37 CYS B CA 1
ATOM 1613 C C . CYS B 1 37 ? -4.461 28.281 12.234 1 75.44 37 CYS B C 1
ATOM 1615 O O . CYS B 1 37 ? -4.141 29.312 11.641 1 75.44 37 CYS B O 1
ATOM 1617 N N . SER B 1 38 ? -3.869 27.156 11.852 1 76.12 38 SER B N 1
ATOM 1618 C CA . SER B 1 38 ? -3.266 26.859 10.562 1 76.12 38 SER B CA 1
ATOM 1619 C C . SER B 1 38 ? -4.195 26.016 9.695 1 76.12 38 SER B C 1
ATOM 1621 O O . SER B 1 38 ? -4.852 25.094 10.188 1 76.12 38 SER B O 1
ATOM 1623 N N . ALA B 1 39 ? -4.312 26.531 8.422 1 78 39 ALA B N 1
ATOM 1624 C CA . ALA B 1 39 ? -5.238 25.859 7.52 1 78 39 ALA B CA 1
ATOM 1625 C C . ALA B 1 39 ? -4.73 24.469 7.156 1 78 39 ALA B C 1
ATOM 1627 O O . ALA B 1 39 ? -3.52 24.234 7.082 1 78 39 ALA B O 1
ATOM 1628 N N . GLY B 1 40 ? -5.617 23.547 6.977 1 81.81 40 GLY B N 1
ATOM 1629 C CA . GLY B 1 40 ? -5.27 22.234 6.449 1 81.81 40 GLY B CA 1
ATOM 1630 C C . GLY B 1 40 ? -4.926 22.25 4.973 1 81.81 40 GLY B C 1
ATOM 1631 O O . GLY B 1 40 ? -5.082 23.281 4.309 1 81.81 40 GLY B O 1
ATOM 1632 N N . SER B 1 41 ? -4.363 21.188 4.559 1 84.19 41 SER B N 1
ATOM 1633 C CA . SER B 1 41 ? -4.004 21.047 3.152 1 84.19 41 SER B CA 1
ATOM 1634 C C . SER B 1 41 ? -4.461 19.703 2.594 1 84.19 41 SER B C 1
ATOM 1636 O O . SER B 1 41 ? -4.742 18.766 3.352 1 84.19 41 SER B O 1
ATOM 1638 N N . GLY B 1 42 ? -4.648 19.672 1.177 1 86.44 42 GLY B N 1
ATOM 1639 C CA . GLY B 1 42 ? -4.965 18.422 0.506 1 86.44 42 GLY B CA 1
ATOM 1640 C C . GLY B 1 42 ? -6.375 17.938 0.778 1 86.44 42 GLY B C 1
ATOM 1641 O O . GLY B 1 42 ? -7.254 18.734 1.126 1 86.44 42 GLY B O 1
ATOM 1642 N N . ILE B 1 43 ? -6.52 16.703 0.683 1 86.56 43 ILE B N 1
ATOM 1643 C CA . ILE B 1 43 ? -7.824 16.078 0.846 1 86.56 43 ILE B CA 1
ATOM 1644 C C . ILE B 1 43 ? -8.289 16.219 2.293 1 86.56 43 ILE B C 1
ATOM 1646 O O . ILE B 1 43 ? -9.43 16.609 2.551 1 86.56 43 ILE B O 1
ATOM 1650 N N . GLN B 1 44 ? -7.387 15.891 3.168 1 89 44 GLN B N 1
ATOM 1651 C CA . GLN B 1 44 ? -7.734 15.945 4.586 1 89 44 GLN B CA 1
ATOM 1652 C C . GLN B 1 44 ? -8.148 17.359 4.996 1 89 44 GLN B C 1
ATOM 1654 O O . GLN B 1 44 ? -9.094 17.531 5.77 1 89 44 GLN B O 1
ATOM 1659 N N . GLY B 1 45 ? -7.43 18.297 4.566 1 87 45 GLY B N 1
ATOM 1660 C CA . GLY B 1 45 ? -7.754 19.688 4.879 1 87 45 GLY B CA 1
ATOM 1661 C C . GLY B 1 45 ? -9.047 20.156 4.242 1 87 45 GLY B C 1
ATOM 1662 O O . GLY B 1 45 ? -9.852 20.844 4.883 1 87 45 GLY B O 1
ATOM 1663 N N . ASP B 1 46 ? -9.281 19.844 2.971 1 85.75 46 ASP B N 1
ATOM 1664 C CA . ASP B 1 46 ? -10.453 20.281 2.229 1 85.75 46 ASP B CA 1
ATOM 1665 C C . ASP B 1 46 ? -11.734 19.75 2.854 1 85.75 46 ASP B C 1
ATOM 1667 O 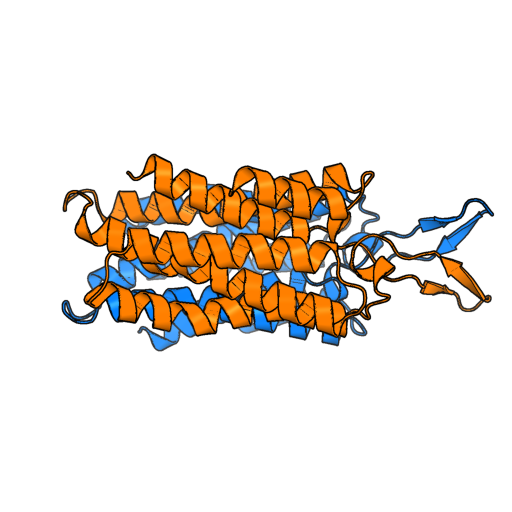O . ASP B 1 46 ? -12.758 20.438 2.881 1 85.75 46 ASP B O 1
ATOM 1671 N N . PHE B 1 47 ? -11.641 18.609 3.357 1 88.56 47 PHE B N 1
ATOM 1672 C CA . PHE B 1 47 ? -12.836 17.984 3.91 1 88.56 47 PHE B CA 1
ATOM 1673 C C . PHE B 1 47 ? -12.805 18.016 5.434 1 88.56 47 PHE B C 1
ATOM 1675 O O . PHE B 1 47 ? -13.688 17.453 6.09 1 88.56 47 PHE B O 1
ATOM 1682 N N . LYS B 1 48 ? -11.789 18.625 6.012 1 88.62 48 LYS B N 1
ATOM 1683 C CA . LYS B 1 48 ? -11.625 18.766 7.457 1 88.62 48 LYS B CA 1
ATOM 1684 C C . LYS B 1 48 ? -11.734 17.422 8.164 1 88.62 48 LYS B C 1
ATOM 1686 O O . LYS B 1 48 ? -12.484 17.281 9.133 1 88.62 48 LYS B O 1
ATOM 1691 N N . LEU B 1 49 ? -11 16.547 7.641 1 90.81 49 LEU B N 1
ATOM 1692 C CA . LEU B 1 49 ? -11.055 15.195 8.164 1 90.81 49 LEU B CA 1
ATOM 1693 C C . LEU B 1 49 ? -10.148 15.047 9.383 1 90.81 49 LEU B C 1
ATOM 1695 O O . LEU B 1 49 ? -9.016 15.531 9.383 1 90.81 49 LEU B O 1
ATOM 1699 N N . SER B 1 50 ? -10.766 14.336 10.383 1 89.38 50 SER B N 1
ATOM 1700 C CA . SER B 1 50 ? -9.883 13.898 11.461 1 89.38 50 SER B CA 1
ATOM 1701 C C . SER B 1 50 ? -8.93 12.812 10.984 1 89.38 50 SER B C 1
ATOM 1703 O O . SER B 1 50 ? -9.086 12.273 9.883 1 89.38 50 SER B O 1
ATOM 1705 N N . ASN B 1 51 ? -7.965 12.508 11.797 1 87.75 51 ASN B N 1
ATOM 1706 C CA . ASN B 1 51 ? -7.051 11.43 11.453 1 87.75 51 ASN B CA 1
ATOM 1707 C C . ASN B 1 51 ? -7.785 10.102 11.297 1 87.75 51 ASN B C 1
ATOM 1709 O O . ASN B 1 51 ? -7.453 9.305 10.422 1 87.75 51 ASN B O 1
ATOM 1713 N N . PHE B 1 52 ? -8.727 9.922 12.172 1 88.38 52 PHE B N 1
ATOM 1714 C CA . PHE B 1 52 ? -9.516 8.695 12.094 1 88.38 52 PHE B CA 1
ATOM 1715 C C . PHE B 1 52 ? -10.312 8.641 10.797 1 88.38 52 PHE B C 1
ATOM 1717 O O . PHE B 1 52 ? -10.312 7.625 10.102 1 88.38 52 PHE B O 1
ATOM 1724 N N . GLN B 1 53 ? -10.945 9.711 10.445 1 90.75 53 GLN B N 1
ATOM 1725 C CA . GLN B 1 53 ? -11.719 9.773 9.211 1 90.75 53 GLN B CA 1
ATOM 1726 C C . GLN B 1 53 ? -10.828 9.594 7.988 1 90.75 53 GLN B C 1
ATOM 1728 O O . GLN B 1 53 ? -11.227 8.969 7.004 1 90.75 53 GLN B O 1
ATOM 1733 N N . ASP B 1 54 ? -9.648 10.195 8.062 1 91.94 54 ASP B N 1
ATOM 1734 C CA . ASP B 1 54 ? -8.68 10.039 6.984 1 91.94 54 ASP B CA 1
ATOM 1735 C C . ASP B 1 54 ? -8.281 8.57 6.82 1 91.94 54 ASP B C 1
ATOM 1737 O O . ASP B 1 54 ? -8.148 8.078 5.695 1 91.94 54 ASP B O 1
ATOM 1741 N N . GLY B 1 55 ? -8.055 7.883 7.934 1 90.75 55 GLY B N 1
ATOM 1742 C CA . GLY B 1 55 ? -7.762 6.457 7.891 1 90.75 55 GLY B CA 1
ATOM 1743 C C . GLY B 1 55 ? -8.898 5.637 7.316 1 90.75 55 GLY B C 1
ATOM 1744 O O . GLY B 1 55 ? -8.672 4.723 6.52 1 90.75 55 GLY B O 1
ATOM 1745 N N . VAL B 1 56 ? -10.078 5.957 7.68 1 92.31 56 VAL B N 1
ATOM 1746 C CA . VAL B 1 56 ? -11.266 5.262 7.191 1 92.31 56 VAL B CA 1
ATOM 1747 C C . VAL B 1 56 ? -11.414 5.48 5.688 1 92.31 56 VAL B C 1
ATOM 1749 O O . VAL B 1 56 ? -11.812 4.57 4.957 1 92.31 56 VAL B O 1
ATOM 1752 N N . LEU B 1 57 ? -11.086 6.656 5.293 1 92.06 57 LEU B N 1
ATOM 1753 C CA . LEU B 1 57 ? -11.172 6.973 3.871 1 92.06 57 LEU B CA 1
ATOM 1754 C C . LEU B 1 57 ? -10.227 6.086 3.061 1 92.06 57 LEU B C 1
ATOM 1756 O O . LEU B 1 57 ? -10.625 5.523 2.037 1 92.06 57 LEU B O 1
ATOM 1760 N N . SER B 1 58 ? -9.016 6.004 3.494 1 91.06 58 SER B N 1
ATOM 1761 C CA . SER B 1 58 ? -8.039 5.145 2.836 1 91.06 58 SER B CA 1
ATOM 1762 C C . SER B 1 58 ? -8.469 3.684 2.879 1 91.06 58 SER B C 1
ATOM 1764 O O . SER B 1 58 ? -8.289 2.947 1.906 1 91.06 58 SER B O 1
ATOM 1766 N N . SER B 1 59 ? -9.125 3.275 3.918 1 93.06 59 SER B N 1
ATOM 1767 C CA . SER B 1 59 ? -9.602 1.906 4.078 1 93.06 59 SER B CA 1
ATOM 1768 C C . SER B 1 59 ? -10.812 1.636 3.195 1 93.06 59 SER B C 1
ATOM 1770 O O . SER B 1 59 ? -11.016 0.509 2.738 1 93.06 59 SER B O 1
ATOM 1772 N N . ALA B 1 60 ? -11.602 2.623 3.016 1 94 60 ALA B N 1
ATOM 1773 C CA . ALA B 1 60 ? -12.781 2.467 2.172 1 94 60 ALA B CA 1
ATOM 1774 C C . ALA B 1 60 ? -12.398 1.981 0.777 1 94 60 ALA B C 1
ATOM 1776 O O . ALA B 1 60 ? -13.055 1.101 0.219 1 94 60 ALA B O 1
ATOM 1777 N N . PHE B 1 61 ? -11.367 2.555 0.238 1 93.94 61 PHE B N 1
ATOM 1778 C CA . PHE B 1 61 ? -10.844 2.09 -1.041 1 93.94 61 PHE B CA 1
ATOM 1779 C C . PHE B 1 61 ? -10.547 0.595 -0.994 1 93.94 61 PHE B C 1
ATOM 1781 O O . PHE B 1 61 ? -10.93 -0.148 -1.9 1 93.94 61 PHE B O 1
ATOM 1788 N N . MET B 1 62 ? -9.93 0.151 0.08 1 93.44 62 MET B N 1
ATOM 1789 C CA . MET B 1 62 ? -9.516 -1.243 0.212 1 93.44 62 MET B CA 1
ATOM 1790 C C . MET B 1 62 ? -10.727 -2.156 0.375 1 93.44 62 MET B C 1
ATOM 1792 O O . MET B 1 62 ? -10.719 -3.291 -0.105 1 93.44 62 MET B O 1
ATOM 1796 N N . VAL B 1 63 ? -11.688 -1.668 1.044 1 92.88 63 VAL B N 1
ATOM 1797 C CA . VAL B 1 63 ? -12.898 -2.453 1.24 1 92.88 63 VAL B CA 1
ATOM 1798 C C . VAL B 1 63 ? -13.578 -2.705 -0.105 1 92.88 63 VAL B C 1
ATOM 1800 O O . VAL B 1 63 ? -14 -3.828 -0.394 1 92.88 63 VAL B O 1
ATOM 1803 N N . GLY B 1 64 ? -13.703 -1.67 -0.938 1 95.25 64 GLY B N 1
ATOM 1804 C CA . GLY B 1 64 ? -14.234 -1.86 -2.279 1 95.25 64 GLY B CA 1
ATOM 1805 C C . GLY B 1 64 ? -13.445 -2.871 -3.094 1 95.25 64 GLY B C 1
ATOM 1806 O O . GLY B 1 64 ? -14.031 -3.732 -3.754 1 95.25 64 GLY B O 1
ATOM 1807 N N . LEU B 1 65 ? -12.18 -2.771 -3.01 1 94.12 65 LEU B N 1
ATOM 1808 C CA . LEU B 1 65 ? -11.289 -3.676 -3.727 1 94.12 65 LEU B CA 1
ATOM 1809 C C . LEU B 1 65 ? -11.484 -5.113 -3.258 1 94.12 65 LEU B C 1
ATOM 1811 O O . LEU B 1 65 ? -11.609 -6.023 -4.078 1 94.12 65 LEU B O 1
ATOM 1815 N N . LEU B 1 66 ? -11.57 -5.32 -1.91 1 91.62 66 LEU B N 1
ATOM 1816 C CA . LEU B 1 66 ? -11.664 -6.641 -1.3 1 91.62 66 LEU B CA 1
ATOM 1817 C C . LEU B 1 66 ? -13.008 -7.297 -1.63 1 91.62 66 LEU B C 1
ATOM 1819 O O . LEU B 1 66 ? -13.062 -8.492 -1.91 1 91.62 66 LEU B O 1
ATOM 1823 N N . MET B 1 67 ? -13.977 -6.551 -1.62 1 93 67 MET B N 1
ATOM 1824 C CA . MET B 1 67 ? -15.305 -7.102 -1.852 1 93 67 MET B CA 1
ATOM 1825 C C . MET B 1 67 ? -15.508 -7.43 -3.326 1 93 67 MET B C 1
ATOM 1827 O O . MET B 1 67 ? -16.141 -8.438 -3.662 1 93 67 MET B O 1
ATOM 1831 N N . ALA B 1 68 ? -14.984 -6.684 -4.145 1 95.06 68 ALA B N 1
ATOM 1832 C CA . ALA B 1 68 ? -15.234 -6.824 -5.574 1 95.06 68 ALA B CA 1
ATOM 1833 C C . ALA B 1 68 ? -14.305 -7.855 -6.199 1 95.06 68 ALA B C 1
ATOM 1835 O O . ALA B 1 68 ? -14.625 -8.445 -7.234 1 95.06 68 ALA B O 1
ATOM 1836 N N . SER B 1 69 ? -13.203 -8.109 -5.574 1 91.94 69 SER B N 1
ATOM 1837 C CA . SER B 1 69 ? -12.195 -8.984 -6.172 1 91.94 69 SER B CA 1
ATOM 1838 C C . SER B 1 69 ? -12.727 -10.398 -6.355 1 91.94 69 SER B C 1
ATOM 1840 O O . SER B 1 69 ? -12.656 -10.961 -7.453 1 91.94 69 SER B O 1
ATOM 1842 N N . PRO B 1 70 ? -13.312 -11.039 -5.297 1 88.88 70 PRO B N 1
ATOM 1843 C CA . PRO B 1 70 ? -13.859 -12.383 -5.504 1 88.88 70 PRO B CA 1
ATOM 1844 C C . PRO B 1 70 ? -15 -12.406 -6.512 1 88.88 70 PRO B C 1
ATOM 1846 O O . PRO B 1 70 ? -15.188 -13.406 -7.215 1 88.88 70 PRO B O 1
ATOM 1849 N N . ILE B 1 71 ? -15.719 -11.367 -6.613 1 92.94 71 ILE B N 1
ATOM 1850 C CA . ILE B 1 71 ? -16.828 -11.281 -7.551 1 92.94 71 ILE B CA 1
ATOM 1851 C C . ILE B 1 71 ? -16.297 -11.297 -8.984 1 92.94 71 ILE B C 1
ATOM 1853 O O . ILE B 1 71 ? -16.734 -12.109 -9.805 1 92.94 71 ILE B O 1
ATOM 1857 N N . PHE B 1 72 ? -15.328 -10.484 -9.289 1 92.94 72 PHE B N 1
ATOM 1858 C CA . PHE B 1 72 ? -14.742 -10.453 -10.625 1 92.94 72 PHE B CA 1
ATOM 1859 C C . PHE B 1 72 ? -14.039 -11.766 -10.938 1 92.94 72 PHE B C 1
ATOM 1861 O O . PHE B 1 72 ? -14.094 -12.25 -12.07 1 92.94 72 PHE B O 1
ATOM 1868 N N . ALA B 1 73 ? -13.398 -12.281 -9.914 1 87.25 73 ALA B N 1
ATOM 1869 C CA . ALA B 1 73 ? -12.711 -13.562 -10.109 1 87.25 73 ALA B CA 1
ATOM 1870 C C . ALA B 1 73 ? -13.695 -14.664 -10.484 1 87.25 73 ALA B C 1
ATOM 1872 O O . ALA B 1 73 ? -13.422 -15.477 -11.367 1 87.25 73 ALA B O 1
ATOM 1873 N N . SER B 1 74 ? -14.82 -14.742 -9.812 1 90.5 74 SER B N 1
ATOM 1874 C CA . SER B 1 74 ? -15.844 -15.742 -10.086 1 90.5 74 SER B CA 1
ATOM 1875 C C . SER B 1 74 ? -16.469 -15.523 -11.461 1 90.5 74 SER B C 1
ATOM 1877 O O . SER B 1 74 ? -16.75 -16.484 -12.188 1 90.5 74 SER B O 1
ATOM 1879 N N . LEU B 1 75 ? -16.703 -14.305 -11.805 1 92.56 75 LEU B N 1
ATOM 1880 C CA . LEU B 1 75 ? -17.328 -13.977 -13.078 1 92.56 75 LEU B CA 1
ATOM 1881 C C . LEU B 1 75 ? -16.391 -14.305 -14.242 1 92.56 75 LEU B C 1
ATOM 1883 O O . LEU B 1 75 ? -16.859 -14.516 -15.375 1 92.56 75 LEU B O 1
ATOM 1887 N N . ALA B 1 76 ? -15.133 -14.336 -13.961 1 89.44 76 ALA B N 1
ATOM 1888 C CA . ALA B 1 76 ? -14.156 -14.586 -15.016 1 89.44 76 ALA B CA 1
ATOM 1889 C C . ALA B 1 76 ? -14.188 -16.047 -15.461 1 89.44 76 ALA B C 1
ATOM 1891 O O . ALA B 1 76 ? -13.633 -16.391 -16.5 1 89.44 76 ALA B O 1
ATOM 1892 N N . LYS B 1 77 ? -14.844 -16.906 -14.719 1 86.62 77 LYS B N 1
ATOM 1893 C CA . LYS B 1 77 ? -15 -18.312 -15.094 1 86.62 77 LYS B CA 1
ATOM 1894 C C . LYS B 1 77 ? -16.016 -18.469 -16.219 1 86.62 77 LYS B C 1
ATOM 1896 O O . LYS B 1 77 ? -15.945 -19.422 -17 1 86.62 77 LYS B O 1
ATOM 1901 N N . SER B 1 78 ? -16.875 -17.531 -16.297 1 92.69 78 SER B N 1
ATOM 1902 C CA . SER B 1 78 ? -17.953 -17.672 -17.281 1 92.69 78 SER B CA 1
ATOM 1903 C C . SER B 1 78 ? -17.969 -16.516 -18.266 1 92.69 78 SER B C 1
ATOM 1905 O O . SER B 1 78 ? -18.672 -16.562 -19.281 1 92.69 78 SER B O 1
ATOM 1907 N N . HIS B 1 79 ? -17.328 -15.43 -18.016 1 92.69 79 HIS B N 1
ATOM 1908 C CA . HIS B 1 79 ? -17.312 -14.258 -18.875 1 92.69 79 HIS B CA 1
ATOM 1909 C C . HIS B 1 79 ? -15.891 -13.93 -19.328 1 92.69 79 HIS B C 1
ATOM 1911 O O . HIS B 1 79 ? -14.922 -14.336 -18.688 1 92.69 79 HIS B O 1
ATOM 1917 N N . ASN B 1 80 ? -15.844 -13.211 -20.406 1 91.31 80 ASN B N 1
ATOM 1918 C CA . ASN B 1 80 ? -14.555 -12.773 -20.938 1 91.31 80 ASN B CA 1
ATOM 1919 C C . ASN B 1 80 ? -13.859 -11.805 -19.984 1 91.31 80 ASN B C 1
ATOM 1921 O O . ASN B 1 80 ? -14.422 -10.773 -19.609 1 91.31 80 ASN B O 1
ATOM 1925 N N . PRO B 1 81 ? -12.586 -12.125 -19.672 1 88.81 81 PRO B N 1
ATOM 1926 C CA . PRO B 1 81 ? -11.852 -11.281 -18.719 1 88.81 81 PRO B CA 1
ATOM 1927 C C . PRO B 1 81 ? -11.656 -9.852 -19.219 1 88.81 81 PRO B C 1
ATOM 1929 O O . PRO B 1 81 ? -11.688 -8.906 -18.422 1 88.81 81 PRO B O 1
ATOM 1932 N N . PHE B 1 82 ? -11.531 -9.633 -20.438 1 88.69 82 PHE B N 1
ATOM 1933 C CA . PHE B 1 82 ? -11.289 -8.297 -20.984 1 88.69 82 PHE B CA 1
ATOM 1934 C C . PHE B 1 82 ? -12.547 -7.441 -20.891 1 88.69 82 PHE B C 1
ATOM 1936 O O . PHE B 1 82 ? -12.461 -6.23 -20.703 1 88.69 82 PHE B O 1
ATOM 1943 N N . ARG B 1 83 ? -13.672 -8.062 -21.094 1 93.62 83 ARG B N 1
ATOM 1944 C CA . ARG B 1 83 ? -14.914 -7.32 -20.906 1 93.62 83 ARG B CA 1
ATOM 1945 C C . ARG B 1 83 ? -15.102 -6.926 -19.453 1 93.62 83 ARG B C 1
ATOM 1947 O O . ARG B 1 83 ? -15.57 -5.824 -19.156 1 93.62 83 ARG B O 1
ATOM 1954 N N . LEU B 1 84 ? -14.719 -7.812 -18.562 1 94.38 84 LEU B N 1
ATOM 1955 C CA . LEU B 1 84 ? -14.836 -7.539 -17.125 1 94.38 84 LEU B CA 1
ATOM 1956 C C . LEU B 1 84 ? -13.898 -6.41 -16.719 1 94.38 84 LEU B C 1
ATOM 1958 O O . LEU B 1 84 ? -14.281 -5.543 -15.922 1 94.38 84 LEU B O 1
ATOM 1962 N N . ILE B 1 85 ? -12.695 -6.391 -17.25 1 91.12 85 ILE B N 1
ATOM 1963 C CA . ILE B 1 85 ? -11.734 -5.328 -16.969 1 91.12 85 ILE B CA 1
ATOM 1964 C C . ILE B 1 85 ? -12.266 -4 -17.5 1 91.12 85 ILE B C 1
ATOM 1966 O O . ILE B 1 85 ? -12.125 -2.961 -16.844 1 91.12 85 ILE B O 1
ATOM 1970 N N . GLY B 1 86 ? -12.859 -4.066 -18.656 1 91.75 86 GLY B N 1
ATOM 1971 C CA . GLY B 1 86 ? -13.477 -2.869 -19.203 1 91.75 86 GLY B CA 1
ATOM 1972 C C . GLY B 1 86 ? -14.547 -2.279 -18.312 1 91.75 86 GLY B C 1
ATOM 1973 O O . GLY B 1 86 ? -14.586 -1.065 -18.094 1 91.75 86 GLY B O 1
ATOM 1974 N N . VAL B 1 87 ? -15.398 -3.109 -17.844 1 93.94 87 VAL B N 1
ATOM 1975 C CA . VAL B 1 87 ? -16.438 -2.666 -16.922 1 93.94 87 VAL B CA 1
ATOM 1976 C C . VAL B 1 87 ? -15.805 -2.059 -15.672 1 93.94 87 VAL B C 1
ATOM 1978 O O . VAL B 1 87 ? -16.234 -1.002 -15.203 1 93.94 87 VAL B O 1
ATOM 1981 N N . GLY B 1 88 ? -14.805 -2.752 -15.156 1 93.44 88 GLY B N 1
ATOM 1982 C CA . GLY B 1 88 ? -14.102 -2.234 -13.984 1 93.44 88 GLY B CA 1
ATOM 1983 C C . GLY B 1 88 ? -13.477 -0.873 -14.227 1 93.44 88 GLY B C 1
ATOM 1984 O O . GLY B 1 88 ? -13.57 0.015 -13.375 1 93.44 88 GLY B O 1
ATOM 1985 N N . LEU B 1 89 ? -12.883 -0.7 -15.352 1 89.81 89 LEU B N 1
ATOM 1986 C CA . LEU B 1 89 ? -12.242 0.566 -15.688 1 89.81 89 LEU B CA 1
ATOM 1987 C C . LEU B 1 89 ? -13.273 1.682 -15.812 1 89.81 89 LEU B C 1
ATOM 1989 O O . LEU B 1 89 ? -13 2.828 -15.453 1 89.81 89 LEU B O 1
ATOM 1993 N N . SER B 1 90 ? -14.398 1.322 -16.359 1 93.75 90 SER B N 1
ATOM 1994 C CA . SER B 1 90 ? -15.477 2.305 -16.438 1 93.75 90 SER B CA 1
ATOM 1995 C C . SER B 1 90 ? -15.93 2.742 -15.047 1 93.75 90 SER B C 1
ATOM 1997 O O . SER B 1 90 ? -16.109 3.936 -14.797 1 93.75 90 SER B O 1
ATOM 1999 N N . VAL B 1 91 ? -16.125 1.809 -14.164 1 93.94 91 VAL B N 1
ATOM 2000 C CA . VAL B 1 91 ? -16.5 2.115 -12.781 1 93.94 91 VAL B CA 1
ATOM 2001 C C . VAL B 1 91 ? -15.414 2.975 -12.133 1 93.94 91 VAL B C 1
ATOM 2003 O O . VAL B 1 91 ? -15.719 3.949 -11.445 1 93.94 91 VAL B O 1
ATOM 2006 N N . TRP B 1 92 ? -14.219 2.633 -12.375 1 91.31 92 TRP B N 1
ATOM 2007 C CA . TRP B 1 92 ? -13.094 3.385 -11.844 1 91.31 92 TRP B CA 1
ATOM 2008 C C . TRP B 1 92 ? -13.117 4.828 -12.328 1 91.31 92 TRP B C 1
ATOM 2010 O O . TRP B 1 92 ? -12.938 5.762 -11.547 1 91.31 92 TRP B O 1
ATOM 2020 N N . THR B 1 93 ? -13.367 5.012 -13.602 1 89.06 93 THR B N 1
ATOM 2021 C CA . THR B 1 93 ? -13.359 6.34 -14.203 1 89.06 93 THR B CA 1
ATOM 2022 C C . THR B 1 93 ? -14.453 7.215 -13.594 1 89.06 93 THR B C 1
ATOM 2024 O O . THR B 1 93 ? -14.195 8.352 -13.188 1 89.06 93 THR B O 1
ATOM 2027 N N . PHE B 1 94 ? -15.602 6.715 -13.469 1 91.88 94 PHE B N 1
ATOM 2028 C CA . PHE B 1 94 ? -16.719 7.48 -12.922 1 91.88 94 PHE B CA 1
ATOM 2029 C C . PHE B 1 94 ? -16.516 7.742 -11.43 1 91.88 94 PHE B C 1
ATOM 2031 O O . PHE B 1 94 ? -16.828 8.828 -10.938 1 91.88 94 PHE B O 1
ATOM 2038 N N . ALA B 1 95 ? -15.992 6.77 -10.766 1 92.69 95 ALA B N 1
ATOM 2039 C CA . ALA B 1 95 ? -15.781 6.91 -9.328 1 92.69 95 ALA B CA 1
ATOM 2040 C C . ALA B 1 95 ? -14.703 7.945 -9.031 1 92.69 95 ALA B C 1
ATOM 2042 O O . ALA B 1 95 ? -14.828 8.734 -8.094 1 92.69 95 ALA B O 1
ATOM 2043 N N . THR B 1 96 ? -13.656 7.918 -9.805 1 88.31 96 THR B N 1
ATOM 2044 C CA . THR B 1 96 ? -12.578 8.883 -9.617 1 88.31 96 THR B CA 1
ATOM 2045 C C . THR B 1 96 ? -13.062 10.305 -9.883 1 88.31 96 THR B C 1
ATOM 2047 O O . THR B 1 96 ? -12.711 11.234 -9.156 1 88.31 96 THR B O 1
ATOM 2050 N N . ALA B 1 97 ? -13.844 10.445 -10.906 1 87 97 ALA B N 1
ATOM 2051 C CA . ALA B 1 97 ? -14.461 11.742 -11.164 1 87 97 ALA B CA 1
ATOM 2052 C C . ALA B 1 97 ? -15.359 12.164 -10.008 1 87 97 ALA B C 1
ATOM 2054 O O . ALA B 1 97 ? -15.422 13.352 -9.664 1 87 97 ALA B O 1
ATOM 2055 N N . GLY B 1 98 ? -16.047 11.234 -9.484 1 89.5 98 GLY B N 1
ATOM 2056 C CA . GLY B 1 98 ? -16.875 11.5 -8.328 1 89.5 98 GLY B CA 1
ATOM 2057 C C . GLY B 1 98 ? -16.094 11.945 -7.109 1 89.5 98 GLY B C 1
ATOM 2058 O O . GLY B 1 98 ? -16.562 12.797 -6.348 1 89.5 98 GLY B O 1
ATOM 2059 N N . CYS B 1 99 ? -14.898 11.344 -6.902 1 87.06 99 CYS B N 1
ATOM 2060 C CA . CYS B 1 99 ? -14.047 11.766 -5.801 1 87.06 99 CYS B CA 1
ATOM 2061 C C . CYS B 1 99 ? -13.617 13.219 -5.969 1 87.06 99 CYS B C 1
ATOM 2063 O O . CYS B 1 99 ? -13.609 13.984 -5.004 1 87.06 99 CYS B O 1
ATOM 2065 N N . GLY B 1 100 ? -13.266 13.586 -7.16 1 83.75 100 GLY B N 1
ATOM 2066 C CA . GLY B 1 100 ? -12.852 14.953 -7.434 1 83.75 100 GLY B CA 1
ATOM 2067 C C . GLY B 1 100 ? -13.953 15.969 -7.207 1 83.75 100 GLY B C 1
ATOM 2068 O O . GLY B 1 100 ? -13.688 17.125 -6.906 1 83.75 100 GLY B O 1
ATOM 2069 N N . SER B 1 101 ? -15.203 15.562 -7.34 1 85.81 101 SER B N 1
ATOM 2070 C CA . SER B 1 101 ? -16.344 16.469 -7.199 1 85.81 101 SER B CA 1
ATOM 2071 C C . SER B 1 101 ? -17.016 16.297 -5.84 1 85.81 101 SER B C 1
ATOM 2073 O O . SER B 1 101 ? -18.109 16.812 -5.613 1 85.81 101 SER B O 1
ATOM 2075 N N . SER B 1 102 ? -16.438 15.602 -5.016 1 88.19 102 SER B N 1
ATOM 2076 C CA . SER B 1 102 ? -17.047 15.312 -3.727 1 88.19 102 SER B CA 1
ATOM 2077 C C . SER B 1 102 ? -17.078 16.547 -2.84 1 88.19 102 SER B C 1
ATOM 2079 O O . SER B 1 102 ? -16.219 17.422 -2.955 1 88.19 102 SER B O 1
ATOM 2081 N N . ILE B 1 103 ? -18.156 16.609 -1.998 1 86.5 103 ILE B N 1
ATOM 2082 C CA . ILE B 1 103 ? -18.344 17.828 -1.218 1 86.5 103 ILE B CA 1
ATOM 2083 C C . ILE B 1 103 ? -18.281 17.5 0.273 1 86.5 103 ILE B C 1
ATOM 2085 O O . ILE B 1 103 ? -18.203 18.406 1.109 1 86.5 103 ILE B O 1
ATOM 2089 N N . ASP B 1 104 ? -18.359 16.219 0.561 1 90.38 104 ASP B N 1
ATOM 2090 C CA . ASP B 1 104 ? -18.297 15.844 1.97 1 90.38 104 ASP B CA 1
ATOM 2091 C C . ASP B 1 104 ? -17.594 14.5 2.15 1 90.38 104 ASP B C 1
ATOM 2093 O O . ASP B 1 104 ? -17.188 13.875 1.173 1 90.38 104 ASP B O 1
ATOM 2097 N N . PHE B 1 105 ? -17.391 14.125 3.387 1 91.31 105 PHE B N 1
ATOM 2098 C CA . PHE B 1 105 ? -16.672 12.914 3.744 1 91.31 105 PHE B CA 1
ATOM 2099 C C . PHE B 1 105 ? -17.375 11.68 3.182 1 91.31 105 PHE B C 1
ATOM 2101 O O . PHE B 1 105 ? -16.719 10.805 2.594 1 91.31 105 PHE B O 1
ATOM 2108 N N . TRP B 1 106 ? -18.688 11.617 3.314 1 92.19 106 TRP B N 1
ATOM 2109 C CA . TRP B 1 106 ? -19.406 10.422 2.92 1 92.19 106 TRP B CA 1
ATOM 2110 C C . TRP B 1 106 ? -19.375 10.234 1.407 1 92.19 106 TRP B C 1
ATOM 2112 O O . TRP B 1 106 ? -19.219 9.117 0.914 1 92.19 106 TRP B O 1
ATOM 2122 N N . THR B 1 107 ? -19.469 11.336 0.717 1 92.44 107 THR B N 1
ATOM 2123 C CA . THR B 1 107 ? -19.469 11.25 -0.739 1 92.44 107 THR B CA 1
ATOM 2124 C C . THR B 1 107 ? -18.094 10.797 -1.242 1 92.44 107 THR B C 1
ATOM 2126 O O . THR B 1 107 ? -18 9.953 -2.131 1 92.44 107 THR B O 1
ATOM 2129 N N . ILE B 1 108 ? -17.078 11.32 -0.661 1 91.12 108 ILE B N 1
ATOM 2130 C CA . ILE B 1 108 ? -15.758 10.922 -1.121 1 91.12 108 ILE B CA 1
ATOM 2131 C C . ILE B 1 108 ? -15.461 9.492 -0.672 1 91.12 108 ILE B C 1
ATOM 2133 O O . ILE B 1 108 ? -14.789 8.742 -1.38 1 91.12 108 ILE B O 1
ATOM 2137 N N . ALA B 1 109 ? -15.969 9.156 0.49 1 93.75 109 ALA B N 1
ATOM 2138 C CA . ALA B 1 109 ? -15.773 7.793 0.983 1 93.75 109 ALA B CA 1
ATOM 2139 C C . ALA B 1 109 ? -16.422 6.773 0.057 1 93.75 109 ALA B C 1
ATOM 2141 O O . ALA B 1 109 ? -15.82 5.754 -0.281 1 93.75 109 ALA B O 1
ATOM 2142 N N . ILE B 1 110 ? -17.594 7.066 -0.367 1 94.88 110 ILE B N 1
ATOM 2143 C CA . ILE B 1 110 ? -18.312 6.164 -1.262 1 94.88 110 ILE B CA 1
ATOM 2144 C C . ILE B 1 110 ? -17.609 6.109 -2.613 1 94.88 110 ILE B C 1
ATOM 2146 O O . ILE B 1 110 ? -17.453 5.031 -3.197 1 94.88 110 ILE B O 1
ATOM 2150 N N . CYS B 1 111 ? -17.188 7.227 -3.078 1 93.31 111 CYS B N 1
ATOM 2151 C CA . CYS B 1 111 ? -16.484 7.27 -4.348 1 93.31 111 CYS B CA 1
ATOM 2152 C C . CYS B 1 111 ? -15.172 6.496 -4.266 1 93.31 111 CYS B C 1
ATOM 2154 O O . CYS B 1 111 ? -14.812 5.77 -5.195 1 93.31 111 CYS B O 1
ATOM 2156 N N . ARG B 1 112 ? -14.508 6.641 -3.166 1 92.88 112 ARG B N 1
ATOM 2157 C CA . ARG B 1 112 ? -13.266 5.898 -2.969 1 92.88 112 ARG B CA 1
ATOM 2158 C C . ARG B 1 112 ? -13.523 4.395 -2.967 1 92.88 112 ARG B C 1
ATOM 2160 O O . ARG B 1 112 ? -12.742 3.627 -3.539 1 92.88 112 ARG B O 1
ATOM 2167 N N . MET B 1 113 ? -14.57 4 -2.295 1 95.56 113 MET B N 1
ATOM 2168 C CA . MET B 1 113 ? -14.93 2.586 -2.297 1 95.56 113 MET B CA 1
ATOM 2169 C C . MET B 1 113 ? -15.195 2.094 -3.715 1 95.56 113 MET B C 1
ATOM 2171 O O . MET B 1 113 ? -14.766 0.999 -4.086 1 95.56 113 MET B O 1
ATOM 2175 N N . LEU B 1 114 ? -15.859 2.91 -4.48 1 95.75 114 LEU B N 1
ATOM 2176 C CA . LEU B 1 114 ? -16.188 2.547 -5.855 1 95.75 114 LEU B CA 1
ATOM 2177 C C . LEU B 1 114 ? -14.922 2.518 -6.715 1 95.75 114 LEU B C 1
ATOM 2179 O O . LEU B 1 114 ? -14.812 1.709 -7.641 1 95.75 114 LEU B O 1
ATOM 2183 N N . VAL B 1 115 ? -14 3.422 -6.457 1 92.75 115 VAL B N 1
ATOM 2184 C CA . VAL B 1 115 ? -12.703 3.359 -7.133 1 92.75 115 VAL B CA 1
ATOM 2185 C C . VAL B 1 115 ? -12.047 2.01 -6.863 1 92.75 115 VAL B C 1
ATOM 2187 O O . VAL B 1 115 ? -11.508 1.383 -7.777 1 92.75 115 VAL B O 1
ATOM 2190 N N . GLY B 1 116 ? -12.117 1.51 -5.621 1 94.56 116 GLY B N 1
ATOM 2191 C CA . GLY B 1 116 ? -11.609 0.191 -5.273 1 94.56 116 GLY B CA 1
ATOM 2192 C C . GLY B 1 116 ? -12.305 -0.93 -6.023 1 94.56 116 GLY B C 1
ATOM 2193 O O . GLY B 1 116 ? -11.648 -1.854 -6.512 1 94.56 116 GLY B O 1
ATOM 2194 N N . VAL B 1 117 ? -13.586 -0.802 -6.148 1 95.5 117 VAL B N 1
ATOM 2195 C CA . VAL B 1 117 ? -14.367 -1.781 -6.895 1 95.5 117 VAL B CA 1
ATOM 2196 C C . VAL B 1 117 ? -13.891 -1.825 -8.344 1 95.5 117 VAL B C 1
ATOM 2198 O O . VAL B 1 117 ? -13.688 -2.904 -8.906 1 95.5 117 VAL B O 1
ATOM 2201 N N . GLY B 1 118 ? -13.742 -0.666 -8.914 1 94.25 118 GLY B N 1
ATOM 2202 C CA . GLY B 1 118 ? -13.273 -0.597 -10.297 1 94.25 118 GLY B CA 1
ATOM 2203 C C . GLY B 1 118 ? -11.906 -1.218 -10.492 1 94.25 118 GLY B C 1
ATOM 2204 O O . GLY B 1 118 ? -11.672 -1.922 -11.477 1 94.25 118 GLY B O 1
ATOM 2205 N N . GLU B 1 119 ? -11.031 -1.032 -9.641 1 92.94 119 GLU B N 1
ATOM 2206 C CA . GLU B 1 119 ? -9.672 -1.552 -9.75 1 92.94 119 GLU B CA 1
ATOM 2207 C C . GLU B 1 119 ? -9.633 -3.061 -9.523 1 92.94 119 GLU B C 1
ATOM 2209 O O . GLU B 1 119 ? -8.703 -3.738 -9.953 1 92.94 119 GLU B O 1
ATOM 2214 N N . ALA B 1 120 ? -10.594 -3.52 -8.758 1 94.56 120 ALA B N 1
ATOM 2215 C CA . ALA B 1 120 ? -10.641 -4.941 -8.43 1 94.56 120 ALA B CA 1
ATOM 2216 C C . ALA B 1 120 ? -10.688 -5.797 -9.688 1 94.56 120 ALA B C 1
ATOM 2218 O O . ALA B 1 120 ? -10.172 -6.914 -9.711 1 94.56 120 ALA B O 1
ATOM 2219 N N . SER B 1 121 ? -11.32 -5.305 -10.719 1 93.19 121 SER B N 1
ATOM 2220 C CA . SER B 1 121 ? -11.438 -6.059 -11.961 1 93.19 121 SER B CA 1
ATOM 2221 C C . SER B 1 121 ? -10.062 -6.414 -12.516 1 93.19 121 SER B C 1
ATOM 2223 O O . SER B 1 121 ? -9.812 -7.57 -12.867 1 93.19 121 SER B O 1
ATOM 2225 N N . PHE B 1 122 ? -9.18 -5.457 -12.547 1 90.69 122 PHE B N 1
ATOM 2226 C CA . PHE B 1 122 ? -7.836 -5.699 -13.07 1 90.69 122 PHE B CA 1
ATOM 2227 C C . PHE B 1 122 ? -7.012 -6.512 -12.078 1 90.69 122 PHE B C 1
ATOM 2229 O O . PHE B 1 122 ? -6.367 -7.496 -12.453 1 90.69 122 PHE B O 1
ATOM 2236 N N . ILE B 1 123 ? -7.059 -6.168 -10.891 1 87.56 123 ILE B N 1
ATOM 2237 C CA . ILE B 1 123 ? -6.199 -6.762 -9.867 1 87.56 123 ILE B CA 1
ATOM 2238 C C . ILE B 1 123 ? -6.52 -8.25 -9.727 1 87.56 123 ILE B C 1
ATOM 2240 O O . ILE B 1 123 ? -5.621 -9.07 -9.562 1 87.56 123 ILE B O 1
ATOM 2244 N N . SER B 1 124 ? -7.742 -8.609 -9.797 1 88 124 SER B N 1
ATOM 2245 C CA . SER B 1 124 ? -8.141 -9.992 -9.555 1 88 124 SER B CA 1
ATOM 2246 C C . SER B 1 124 ? -7.945 -10.852 -10.797 1 88 124 SER B C 1
ATOM 2248 O O . SER B 1 124 ? -7.84 -12.078 -10.695 1 88 124 SER B O 1
ATOM 2250 N N . LEU B 1 125 ? -7.875 -10.25 -11.93 1 89.56 125 LEU B N 1
ATOM 2251 C CA . LEU B 1 125 ? -7.891 -11.047 -13.148 1 89.56 125 LEU B CA 1
ATOM 2252 C C . LEU B 1 125 ? -6.5 -11.125 -13.766 1 89.56 125 LEU B C 1
ATOM 2254 O O . LEU B 1 125 ? -6.215 -12.023 -14.562 1 89.56 125 LEU B O 1
ATOM 2258 N N . ALA B 1 126 ? -5.648 -10.234 -13.422 1 87.75 126 ALA B N 1
ATOM 2259 C CA . ALA B 1 126 ? -4.336 -10.148 -14.055 1 87.75 126 ALA B CA 1
ATOM 2260 C C . ALA B 1 126 ? -3.486 -11.375 -13.727 1 87.75 126 ALA B C 1
ATOM 2262 O O . ALA B 1 126 ? -2.893 -11.984 -14.617 1 87.75 126 ALA B O 1
ATOM 2263 N N . ALA B 1 127 ? -3.484 -11.766 -12.477 1 82.75 127 ALA B N 1
ATOM 2264 C CA . ALA B 1 127 ? -2.617 -12.867 -12.062 1 82.75 127 ALA B CA 1
ATOM 2265 C C . ALA B 1 127 ? -3.08 -14.188 -12.672 1 82.75 127 ALA B C 1
ATOM 2267 O O . ALA B 1 127 ? -2.281 -14.922 -13.25 1 82.75 127 ALA B O 1
ATOM 2268 N N . PRO B 1 128 ? -4.355 -14.531 -12.523 1 82.44 128 PRO B N 1
ATOM 2269 C CA . PRO B 1 128 ? -4.824 -15.75 -13.195 1 82.44 128 PRO B CA 1
ATOM 2270 C C . PRO B 1 128 ? -4.594 -15.719 -14.703 1 82.44 128 PRO B C 1
ATOM 2272 O O . PRO B 1 128 ? -4.32 -16.75 -15.312 1 82.44 128 PRO B O 1
ATOM 2275 N N . PHE B 1 129 ? -4.785 -14.594 -15.258 1 85.19 129 PHE B N 1
ATOM 2276 C CA . PHE B 1 129 ? -4.547 -14.461 -16.688 1 85.19 129 PHE B CA 1
ATOM 2277 C C . PHE B 1 129 ? -3.096 -14.773 -17.031 1 85.19 129 PHE B C 1
ATOM 2279 O O . PHE B 1 129 ? -2.816 -15.43 -18.031 1 85.19 129 PHE B O 1
ATOM 2286 N N . ILE B 1 130 ? -2.172 -14.312 -16.297 1 85.12 130 ILE B N 1
ATOM 2287 C CA . ILE B 1 130 ? -0.757 -14.609 -16.484 1 85.12 130 ILE B CA 1
ATOM 2288 C C . ILE B 1 130 ? -0.52 -16.109 -16.297 1 85.12 130 ILE B C 1
ATOM 2290 O O . ILE B 1 130 ? 0.188 -16.734 -17.078 1 85.12 130 ILE B O 1
ATOM 2294 N N . ASP B 1 131 ? -1.191 -16.625 -15.258 1 81.44 131 ASP B N 1
ATOM 2295 C CA . ASP B 1 131 ? -1.036 -18.047 -14.961 1 81.44 131 ASP B CA 1
ATOM 2296 C C . ASP B 1 131 ? -1.507 -18.906 -16.125 1 81.44 131 ASP B C 1
ATOM 2298 O O . ASP B 1 131 ? -0.898 -19.938 -16.438 1 81.44 131 ASP B O 1
ATOM 2302 N N . ASP B 1 132 ? -2.473 -18.547 -16.828 1 83.31 132 ASP B N 1
ATOM 2303 C CA . ASP B 1 132 ? -3.076 -19.312 -17.922 1 83.31 132 ASP B CA 1
ATOM 2304 C C . ASP B 1 132 ? -2.277 -19.141 -19.203 1 83.31 132 ASP B C 1
ATOM 2306 O O . ASP B 1 132 ? -2.303 -20.031 -20.078 1 83.31 132 ASP B O 1
ATOM 2310 N N . HIS B 1 133 ? -1.548 -18.031 -19.344 1 88.25 133 HIS B N 1
ATOM 2311 C CA . HIS B 1 133 ? -1 -17.734 -20.656 1 88.25 133 HIS B CA 1
ATOM 2312 C C . HIS B 1 133 ? 0.525 -17.75 -20.641 1 88.25 133 HIS B C 1
ATOM 2314 O O . HIS B 1 133 ? 1.164 -17.812 -21.688 1 88.25 133 HIS B O 1
ATOM 2320 N N . ALA B 1 134 ? 1.064 -17.609 -19.469 1 87.25 134 ALA B N 1
ATOM 2321 C CA . ALA B 1 134 ? 2.523 -17.641 -19.391 1 87.25 134 ALA B CA 1
ATOM 2322 C C . ALA B 1 134 ? 3.061 -19.031 -19.719 1 87.25 134 ALA B C 1
ATOM 2324 O O . ALA B 1 134 ? 2.453 -20.047 -19.359 1 87.25 134 ALA B O 1
ATOM 2325 N N . PRO B 1 135 ? 4.215 -19.031 -20.562 1 88.88 135 PRO B N 1
ATOM 2326 C CA . PRO B 1 135 ? 4.844 -20.344 -20.75 1 88.88 135 PRO B CA 1
ATOM 2327 C C . PRO B 1 135 ? 5.18 -21.031 -19.438 1 88.88 135 PRO B C 1
ATOM 2329 O O . PRO B 1 135 ? 5.605 -2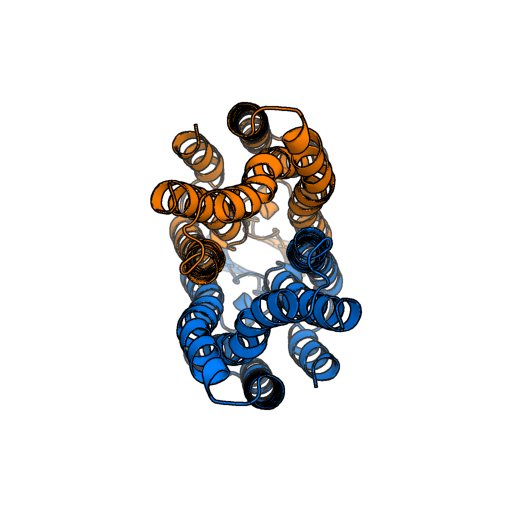0.375 -18.484 1 88.88 135 PRO B O 1
ATOM 2332 N N . ALA B 1 136 ? 4.969 -22.344 -19.328 1 81.81 136 ALA B N 1
ATOM 2333 C CA . ALA B 1 136 ? 5.055 -23.125 -18.109 1 81.81 136 ALA B CA 1
ATOM 2334 C C . ALA B 1 136 ? 6.371 -22.875 -17.375 1 81.81 136 ALA B C 1
ATOM 2336 O O . ALA B 1 136 ? 6.375 -22.578 -16.188 1 81.81 136 ALA B O 1
ATOM 2337 N N . PRO B 1 137 ? 7.465 -22.828 -18.078 1 81.94 137 PRO B N 1
ATOM 2338 C CA . PRO B 1 137 ? 8.727 -22.656 -17.344 1 81.94 137 PRO B CA 1
ATOM 2339 C C . PRO B 1 137 ? 8.945 -21.219 -16.875 1 81.94 137 PRO B C 1
ATOM 2341 O O . PRO B 1 137 ? 9.805 -20.969 -16.031 1 81.94 137 PRO B O 1
ATOM 2344 N N . GLN B 1 138 ? 8.094 -20.281 -17.375 1 84.81 138 GLN B N 1
ATOM 2345 C CA . GLN B 1 138 ? 8.328 -18.875 -17.078 1 84.81 138 GLN B CA 1
ATOM 2346 C C . GLN B 1 138 ? 7.191 -18.297 -16.234 1 84.81 138 GLN B C 1
ATOM 2348 O O . GLN B 1 138 ? 7.16 -17.094 -15.961 1 84.81 138 GLN B O 1
ATOM 2353 N N . LYS B 1 139 ? 6.312 -19.078 -15.797 1 82.19 139 LYS B N 1
ATOM 2354 C CA . LYS B 1 139 ? 5.125 -18.641 -15.062 1 82.19 139 LYS B CA 1
ATOM 2355 C C . LYS B 1 139 ? 5.516 -17.922 -13.773 1 82.19 139 LYS B C 1
ATOM 2357 O O . LYS B 1 139 ? 5.02 -16.812 -13.5 1 82.19 139 LYS B O 1
ATOM 2362 N N . THR B 1 140 ? 6.406 -18.484 -13.07 1 74 140 THR B N 1
ATOM 2363 C CA . THR B 1 140 ? 6.836 -17.906 -11.797 1 74 140 THR B CA 1
ATOM 2364 C C . THR B 1 140 ? 7.539 -16.578 -12.016 1 74 140 THR B C 1
ATOM 2366 O O . THR B 1 140 ? 7.305 -15.617 -11.273 1 74 140 THR B O 1
ATOM 2369 N N . ALA B 1 141 ? 8.289 -16.531 -13.039 1 79.88 141 ALA B N 1
ATOM 2370 C CA . ALA B 1 141 ? 9.016 -15.297 -13.352 1 79.88 141 ALA B CA 1
ATOM 2371 C C . ALA B 1 141 ? 8.062 -14.195 -13.789 1 79.88 141 ALA B C 1
ATOM 2373 O O . ALA B 1 141 ? 8.234 -13.031 -13.414 1 79.88 141 ALA B O 1
ATOM 2374 N N . TRP B 1 142 ? 7.039 -14.516 -14.578 1 84.06 142 TRP B N 1
ATOM 2375 C CA . TRP B 1 142 ? 6.047 -13.547 -15.031 1 84.06 142 TRP B CA 1
ATOM 2376 C C . TRP B 1 142 ? 5.266 -12.977 -13.852 1 84.06 142 TRP B C 1
ATOM 2378 O O . TRP B 1 142 ? 5.047 -11.766 -13.773 1 84.06 142 TRP B O 1
ATOM 2388 N N . LEU B 1 143 ? 4.93 -13.875 -12.969 1 82.19 143 LEU B N 1
ATOM 2389 C CA . LEU B 1 143 ? 4.176 -13.438 -11.797 1 82.19 143 LEU B CA 1
ATOM 2390 C C . LEU B 1 143 ? 5.039 -12.578 -10.883 1 82.19 143 LEU B C 1
ATOM 2392 O O . LEU B 1 143 ? 4.57 -11.57 -10.344 1 82.19 143 LEU B O 1
ATOM 2396 N N . ALA B 1 144 ? 6.277 -12.977 -10.781 1 79.5 144 ALA B N 1
ATOM 2397 C CA . ALA B 1 144 ? 7.195 -12.203 -9.945 1 79.5 144 ALA B CA 1
ATOM 2398 C C . ALA B 1 144 ? 7.359 -10.789 -10.484 1 79.5 144 ALA B C 1
ATOM 2400 O O . ALA B 1 144 ? 7.305 -9.82 -9.727 1 79.5 144 ALA B O 1
ATOM 2401 N N . MET B 1 145 ? 7.535 -10.695 -11.68 1 83.88 145 MET B N 1
ATOM 2402 C CA . MET B 1 145 ? 7.688 -9.383 -12.305 1 83.88 145 MET B CA 1
ATOM 2403 C C . MET B 1 145 ? 6.422 -8.547 -12.141 1 83.88 145 MET B C 1
ATOM 2405 O O . MET B 1 145 ? 6.496 -7.348 -11.883 1 83.88 145 MET B O 1
ATOM 2409 N N . PHE B 1 146 ? 5.336 -9.234 -12.367 1 87.12 146 PHE B N 1
ATOM 2410 C CA . PHE B 1 146 ? 4.055 -8.547 -12.219 1 87.12 146 PHE B CA 1
ATOM 2411 C C . PHE B 1 146 ? 3.9 -7.988 -10.812 1 87.12 146 PHE B C 1
ATOM 2413 O O . PHE B 1 146 ? 3.52 -6.828 -10.633 1 87.12 146 PHE B O 1
ATOM 2420 N N . TYR B 1 147 ? 4.312 -8.695 -9.812 1 82.81 147 TYR B N 1
ATOM 2421 C CA . TYR B 1 147 ? 4.105 -8.289 -8.43 1 82.81 147 TYR B CA 1
ATOM 2422 C C . TYR B 1 147 ? 5.152 -7.27 -8 1 82.81 147 TYR B C 1
ATOM 2424 O O . TYR B 1 147 ? 4.922 -6.484 -7.078 1 82.81 147 TYR B O 1
ATOM 2432 N N . MET B 1 148 ? 6.285 -7.219 -8.664 1 85 148 MET B N 1
ATOM 2433 C CA . MET B 1 148 ? 7.305 -6.219 -8.359 1 85 148 MET B CA 1
ATOM 2434 C C . MET B 1 148 ? 6.848 -4.828 -8.781 1 85 148 MET B C 1
ATOM 2436 O O . MET B 1 148 ? 7.355 -3.822 -8.281 1 85 148 MET B O 1
ATOM 2440 N N . CYS B 1 149 ? 5.91 -4.809 -9.664 1 89.94 149 CYS B N 1
ATOM 2441 C CA . CYS B 1 149 ? 5.387 -3.527 -10.125 1 89.94 149 CYS B CA 1
ATOM 2442 C C . CYS B 1 149 ? 4.562 -2.854 -9.031 1 89.94 149 CYS B C 1
ATOM 2444 O O . CYS B 1 149 ? 4.332 -1.644 -9.078 1 89.94 149 CYS B O 1
ATOM 2446 N N . ILE B 1 150 ? 4.184 -3.645 -8.039 1 89.38 150 ILE B N 1
ATOM 2447 C CA . ILE B 1 150 ? 3.346 -3.109 -6.973 1 89.38 150 ILE B CA 1
ATOM 2448 C C . ILE B 1 150 ? 4.168 -2.17 -6.094 1 89.38 150 ILE B C 1
ATOM 2450 O O . ILE B 1 150 ? 3.91 -0.964 -6.051 1 89.38 150 ILE B O 1
ATOM 2454 N N . PRO B 1 151 ? 5.277 -2.674 -5.523 1 90.44 151 PRO B N 1
ATOM 2455 C CA . PRO B 1 151 ? 6.062 -1.756 -4.691 1 90.44 151 PRO B CA 1
ATOM 2456 C C 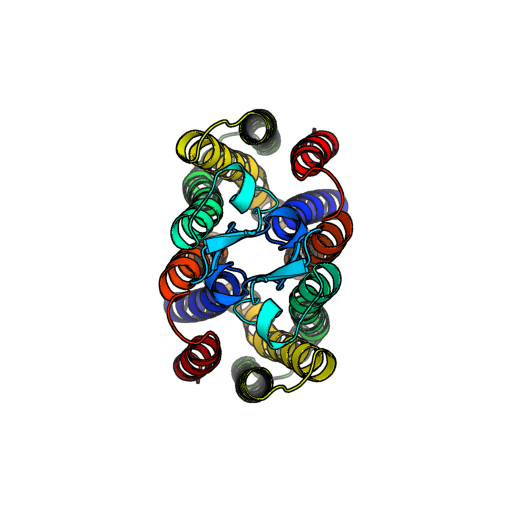. PRO B 1 151 ? 6.727 -0.645 -5.5 1 90.44 151 PRO B C 1
ATOM 2458 O O . PRO B 1 151 ? 6.902 0.469 -5 1 90.44 151 PRO B O 1
ATOM 2461 N N . THR B 1 152 ? 7.074 -0.938 -6.719 1 92.81 152 THR B N 1
ATOM 2462 C CA . THR B 1 152 ? 7.648 0.088 -7.582 1 92.81 152 THR B CA 1
ATOM 2463 C C . THR B 1 152 ? 6.656 1.221 -7.816 1 92.81 152 THR B C 1
ATOM 2465 O O . THR B 1 152 ? 7.004 2.396 -7.688 1 92.81 152 THR B O 1
ATOM 2468 N N . GLY B 1 153 ? 5.469 0.833 -8.156 1 92.81 153 GLY B N 1
ATOM 2469 C CA . GLY B 1 153 ? 4.438 1.832 -8.375 1 92.81 153 GLY B CA 1
ATOM 2470 C C . GLY B 1 153 ? 4.141 2.67 -7.148 1 92.81 153 GLY B C 1
ATOM 2471 O O . GLY B 1 153 ? 4.027 3.895 -7.238 1 92.81 153 GLY B O 1
ATOM 2472 N N . ILE B 1 154 ? 4.055 2.031 -6.039 1 91.88 154 ILE B N 1
ATOM 2473 C CA . ILE B 1 154 ? 3.771 2.73 -4.793 1 91.88 154 ILE B CA 1
ATOM 2474 C C . ILE B 1 154 ? 4.898 3.713 -4.48 1 91.88 154 ILE B C 1
ATOM 2476 O O . ILE B 1 154 ? 4.648 4.863 -4.113 1 91.88 154 ILE B O 1
ATOM 2480 N N . ALA B 1 155 ? 6.113 3.27 -4.664 1 92.75 155 ALA B N 1
ATOM 2481 C CA . ALA B 1 155 ? 7.27 4.117 -4.395 1 92.75 155 ALA B CA 1
ATOM 2482 C C . ALA B 1 155 ? 7.262 5.359 -5.285 1 92.75 155 ALA B C 1
ATOM 2484 O O . ALA B 1 155 ? 7.43 6.48 -4.801 1 92.75 155 ALA B O 1
ATOM 2485 N N . VAL B 1 156 ? 7.035 5.145 -6.504 1 92.69 156 VAL B N 1
ATOM 2486 C CA . VAL B 1 156 ? 6.984 6.254 -7.449 1 92.69 156 VAL B CA 1
ATOM 2487 C C . VAL B 1 156 ? 5.836 7.188 -7.086 1 92.69 156 VAL B C 1
ATOM 2489 O O . VAL B 1 156 ? 5.977 8.414 -7.152 1 92.69 156 VAL B O 1
ATOM 2492 N N . GLY B 1 157 ? 4.754 6.594 -6.695 1 91.62 157 GLY B N 1
ATOM 2493 C CA . GLY B 1 157 ? 3.602 7.387 -6.289 1 91.62 157 GLY B CA 1
ATOM 2494 C C . GLY B 1 157 ? 3.883 8.281 -5.094 1 91.62 157 GLY B C 1
ATOM 2495 O O . GLY B 1 157 ? 3.488 9.445 -5.082 1 91.62 157 GLY B O 1
ATOM 2496 N N . TYR B 1 158 ? 4.551 7.754 -4.152 1 91.19 158 TYR B N 1
ATOM 2497 C CA . TYR B 1 158 ? 4.875 8.531 -2.961 1 91.19 158 TYR B CA 1
ATOM 2498 C C . TYR B 1 158 ? 5.773 9.711 -3.309 1 91.19 158 TYR B C 1
ATOM 2500 O O . TYR B 1 158 ? 5.551 10.828 -2.832 1 91.19 158 TYR B O 1
ATOM 2508 N N . VAL B 1 159 ? 6.773 9.422 -4.066 1 90.56 159 VAL B N 1
ATOM 2509 C CA . VAL B 1 159 ? 7.715 10.477 -4.43 1 90.56 159 VAL B CA 1
ATOM 2510 C C . VAL B 1 159 ? 7.004 11.531 -5.281 1 90.56 159 VAL B C 1
ATOM 2512 O O . VAL B 1 159 ? 7.129 12.727 -5.023 1 90.56 159 VAL B O 1
ATOM 2515 N N . TYR B 1 160 ? 6.273 11.078 -6.191 1 87.94 160 TYR B N 1
ATOM 2516 C CA . TYR B 1 160 ? 5.539 11.992 -7.066 1 87.94 160 TYR B CA 1
ATOM 2517 C C . TYR B 1 160 ? 4.555 12.836 -6.266 1 87.94 160 TYR B C 1
ATOM 2519 O O . TYR B 1 160 ? 4.492 14.055 -6.441 1 87.94 160 TYR B O 1
ATOM 2527 N N . GLY B 1 161 ? 3.775 12.203 -5.434 1 86.69 161 GLY B N 1
ATOM 2528 C CA . GLY B 1 161 ? 2.816 12.922 -4.609 1 86.69 161 GLY B CA 1
ATOM 2529 C C . GLY B 1 161 ? 3.467 13.914 -3.658 1 86.69 161 GLY B C 1
ATOM 2530 O O . GLY B 1 161 ? 2.895 14.961 -3.357 1 86.69 161 GLY B O 1
ATOM 2531 N N . GLY B 1 162 ? 4.613 13.531 -3.092 1 84.25 162 GLY B N 1
ATOM 2532 C CA . GLY B 1 162 ? 5.344 14.438 -2.219 1 84.25 162 GLY B CA 1
ATOM 2533 C C . GLY B 1 162 ? 5.891 15.648 -2.943 1 84.25 162 GLY B C 1
ATOM 2534 O O . GLY B 1 162 ? 6.066 16.719 -2.34 1 84.25 162 GLY B O 1
ATOM 2535 N N . PHE B 1 163 ? 6.133 15.398 -4.156 1 82.69 163 PHE B N 1
ATOM 2536 C CA . PHE B 1 163 ? 6.703 16.469 -4.973 1 82.69 163 PHE B CA 1
ATOM 2537 C C . PHE B 1 163 ? 5.617 17.422 -5.453 1 82.69 163 PHE B C 1
ATOM 2539 O O . PHE B 1 163 ? 5.824 18.641 -5.492 1 82.69 163 PHE B O 1
ATOM 2546 N N . VAL B 1 164 ? 4.465 16.984 -5.867 1 71 164 VAL B N 1
ATOM 2547 C CA . VAL B 1 164 ? 3.398 17.781 -6.465 1 71 164 VAL B CA 1
ATOM 2548 C C . VAL B 1 164 ? 2.68 18.578 -5.375 1 71 164 VAL B C 1
ATOM 2550 O O . VAL B 1 164 ? 1.993 19.562 -5.668 1 71 164 VAL B O 1
ATOM 2553 N N . SER B 1 165 ? 2.775 18.266 -4.012 1 58.88 165 SER B N 1
ATOM 2554 C CA . SER B 1 165 ? 2.066 18.906 -2.91 1 58.88 165 SER B CA 1
ATOM 2555 C C . SER B 1 165 ? 1.854 20.391 -3.178 1 58.88 165 SER B C 1
ATOM 2557 O O . SER B 1 165 ? 0.945 21.016 -2.615 1 58.88 165 SER B O 1
ATOM 2559 N N . PHE B 1 166 ? 2.59 21.031 -3.979 1 50.38 166 PHE B N 1
ATOM 2560 C CA . PHE B 1 166 ? 2.369 22.453 -4.207 1 50.38 166 PHE B CA 1
ATOM 2561 C C . PHE B 1 166 ? 1.176 22.688 -5.129 1 50.38 166 PHE B C 1
ATOM 2563 O O . PHE B 1 166 ? 0.507 23.719 -5.047 1 50.38 166 PHE B O 1
ATOM 2570 N N . TYR B 1 167 ? 0.911 21.688 -5.992 1 53.12 167 TYR B N 1
ATOM 2571 C CA . TYR B 1 167 ? -0.214 21.922 -6.891 1 53.12 167 TYR B CA 1
ATOM 2572 C C . TYR B 1 167 ? -1.46 21.188 -6.414 1 53.12 167 TYR B C 1
ATOM 2574 O O . TYR B 1 167 ? -1.376 20.297 -5.562 1 53.12 167 TYR B O 1
ATOM 2582 N N . ILE B 1 168 ? -2.898 21.25 -6.973 1 59.78 168 ILE B N 1
ATOM 2583 C CA . ILE B 1 168 ? -4.289 20.922 -6.668 1 59.78 168 ILE B CA 1
ATOM 2584 C C . ILE B 1 168 ? -4.488 19.406 -6.699 1 59.78 168 ILE B C 1
ATOM 2586 O O . ILE B 1 168 ? -4.289 18.781 -7.734 1 59.78 168 ILE B O 1
ATOM 2590 N N . TRP B 1 169 ? -4.523 18.75 -5.43 1 62.59 169 TRP B N 1
ATOM 2591 C CA . TRP B 1 169 ? -4.871 17.344 -5.312 1 62.59 169 TRP B CA 1
ATOM 2592 C C . TRP B 1 169 ? -5.949 16.953 -6.324 1 62.59 169 TRP B C 1
ATOM 2594 O O . TRP B 1 169 ? -5.984 15.82 -6.805 1 62.59 169 TRP B O 1
ATOM 2604 N N . LYS B 1 170 ? -6.664 17.875 -6.691 1 63.44 170 LYS B N 1
ATOM 2605 C CA . LYS B 1 170 ? -7.742 17.594 -7.637 1 63.44 170 LYS B CA 1
ATOM 2606 C C . LYS B 1 170 ? -7.188 17.203 -9 1 63.44 170 LYS B C 1
ATOM 2608 O O . LYS B 1 170 ? -7.719 16.312 -9.656 1 63.44 170 LYS B O 1
ATOM 2613 N N . ALA B 1 171 ? -6.133 17.797 -9.25 1 62.03 171 ALA B N 1
ATOM 2614 C CA . ALA B 1 171 ? -5.516 17.547 -10.547 1 62.03 171 ALA B CA 1
ATOM 2615 C C . ALA B 1 171 ? -5.004 16.109 -10.633 1 62.03 171 ALA B C 1
ATOM 2617 O O . ALA B 1 171 ? -5 15.508 -11.703 1 62.03 171 ALA B O 1
ATOM 2618 N N . ILE B 1 172 ? -4.719 15.578 -9.516 1 60.06 172 ILE B N 1
ATOM 2619 C CA . ILE B 1 172 ? -4.195 14.219 -9.508 1 60.06 172 ILE B CA 1
ATOM 2620 C C . ILE B 1 172 ? -5.324 13.227 -9.797 1 60.06 172 ILE B C 1
ATOM 2622 O O . ILE B 1 172 ? -5.16 12.297 -10.586 1 60.06 172 ILE B O 1
ATOM 2626 N N . PHE B 1 173 ? -6.441 13.469 -9.227 1 67.69 173 PHE B N 1
ATOM 2627 C CA . PHE B 1 173 ? -7.562 12.57 -9.492 1 67.69 173 PHE B CA 1
ATOM 2628 C C . PHE B 1 173 ? -7.961 12.625 -10.961 1 67.69 173 PHE B C 1
ATOM 2630 O O . PHE B 1 173 ? -8.211 11.586 -11.578 1 67.69 173 PHE B O 1
ATOM 2637 N N . PHE B 1 174 ? -7.809 13.727 -11.477 1 66.75 174 PHE B N 1
ATOM 2638 C CA . PHE B 1 174 ? -8.203 13.891 -12.867 1 66.75 174 PHE B CA 1
ATOM 2639 C C . PHE B 1 174 ? -7.121 13.367 -13.805 1 66.75 174 PHE B C 1
ATOM 2641 O O . PHE B 1 174 ? -7.422 12.766 -14.836 1 66.75 174 PHE B O 1
ATOM 2648 N N . PHE B 1 175 ? -5.949 13.578 -13.438 1 61.06 175 PHE B N 1
ATOM 2649 C CA . PHE B 1 175 ? -4.828 13.117 -14.25 1 61.06 175 PHE B CA 1
ATOM 2650 C C . PHE B 1 175 ? -4.781 11.602 -14.297 1 61.06 175 PHE B C 1
ATOM 2652 O O . PHE B 1 175 ? -4.637 11.008 -15.375 1 61.06 175 PHE B O 1
ATOM 2659 N N . ILE B 1 176 ? -4.941 11.094 -13.164 1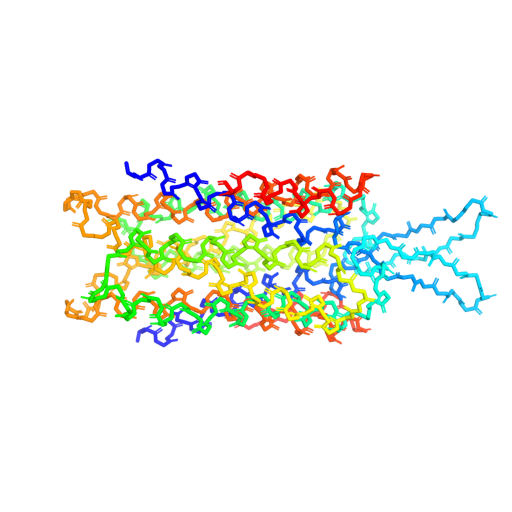 60.47 176 ILE B N 1
ATOM 2660 C CA . ILE B 1 176 ? -4.883 9.641 -13.102 1 60.47 176 ILE B CA 1
ATOM 2661 C C . ILE B 1 176 ? -6.062 9.047 -13.867 1 60.47 176 ILE B C 1
ATOM 2663 O O . ILE B 1 176 ? -5.91 8.055 -14.586 1 60.47 176 ILE B O 1
ATOM 2667 N N . LYS B 1 177 ? -7.105 9.719 -13.789 1 64.31 177 LYS B N 1
ATOM 2668 C CA . LYS B 1 177 ? -8.273 9.352 -14.586 1 64.31 177 LYS B CA 1
ATOM 2669 C C . LYS B 1 177 ? -7.945 9.367 -16.078 1 64.31 177 LYS B C 1
ATOM 2671 O O . LYS B 1 177 ? -8.305 8.445 -16.812 1 64.31 177 LYS B O 1
ATOM 2676 N N . TYR B 1 178 ? -7.242 10.359 -16.453 1 60.31 178 TYR B N 1
ATOM 2677 C CA . TYR B 1 178 ? -6.918 10.531 -17.859 1 60.31 178 TYR B CA 1
ATOM 2678 C C . TYR B 1 178 ? -5.969 9.438 -18.344 1 60.31 178 TYR B C 1
ATOM 2680 O O . TYR B 1 178 ? -6.113 8.922 -19.453 1 60.31 178 TYR B O 1
ATOM 2688 N N . ILE B 1 179 ? -5.121 9 -17.547 1 57 179 ILE B N 1
ATOM 2689 C CA . ILE B 1 179 ? -4.102 8.031 -17.922 1 57 179 ILE B CA 1
ATOM 2690 C C . ILE B 1 179 ? -4.73 6.641 -18.047 1 57 179 ILE B C 1
ATOM 2692 O O . ILE B 1 179 ? -4.402 5.879 -18.953 1 57 179 ILE B O 1
ATOM 2696 N N . LYS B 1 180 ? -5.66 6.414 -17.203 1 62.62 180 LYS B N 1
ATOM 2697 C CA . LYS B 1 180 ? -6.25 5.078 -17.188 1 62.62 180 LYS B CA 1
ATOM 2698 C C . LYS B 1 180 ? -7.383 4.969 -18.219 1 62.62 180 LYS B C 1
ATOM 2700 O O . LYS B 1 180 ? -7.711 3.869 -18.672 1 62.62 180 LYS B O 1
ATOM 2705 N N . SER B 1 181 ? -7.961 6.117 -18.516 1 54.69 181 SER B N 1
ATOM 2706 C CA . SER B 1 181 ? -9.039 6.113 -19.5 1 54.69 181 SER B CA 1
ATOM 2707 C C . SER B 1 181 ? -8.508 5.863 -20.906 1 54.69 181 SER B C 1
ATOM 2709 O O . SER B 1 181 ? -9.141 5.172 -21.703 1 54.69 181 SER B O 1
#

Solvent-accessible surface area (backbone atoms only — not comparable to full-atom values): 16835 Å² total; per-residue (Å²): 110,65,66,60,52,29,51,54,44,20,52,56,24,20,52,52,17,17,53,59,11,54,18,24,28,31,31,54,50,49,62,47,97,87,66,57,66,45,82,37,35,40,54,26,22,75,58,63,35,49,43,40,53,47,9,44,39,61,20,28,21,32,50,22,22,61,62,32,19,60,53,43,44,57,46,45,77,79,42,62,59,68,61,47,33,49,53,14,49,50,42,23,46,55,18,36,54,42,38,64,66,41,87,44,64,67,51,28,31,51,18,32,17,37,28,17,32,10,48,11,26,48,66,44,42,51,57,59,50,44,64,73,65,38,57,80,93,43,32,67,58,53,52,50,54,45,56,52,24,42,47,51,13,27,23,52,8,12,34,50,16,9,59,44,39,86,55,66,50,56,53,51,44,50,48,53,41,59,74,73,102,109,67,67,58,53,28,51,54,45,21,52,56,23,20,51,51,18,17,50,57,11,54,17,23,29,31,30,55,50,49,62,48,97,85,65,56,66,47,82,37,34,41,53,27,21,74,58,63,33,49,43,40,55,46,9,44,39,61,20,28,22,31,49,22,22,61,62,32,19,62,52,43,43,60,47,46,76,80,40,62,59,67,60,47,31,50,53,14,48,51,43,22,46,55,16,36,53,41,38,60,67,40,87,44,65,68,50,28,29,54,18,32,17,37,28,17,32,10,48,12,28,48,66,44,41,49,59,59,49,43,62,74,65,38,57,79,94,44,32,66,57,53,51,50,55,45,56,51,24,42,48,50,14,27,23,51,8,12,34,50,16,8,60,44,38,85,58,64,50,53,53,51,43,51,46,53,41,59,73,73,102

Organism: Prunus avium (NCBI:txid42229)

Foldseek 3Di:
DLVVLLVLLLLVQLLVLLCPACLAVWDAWDADPVRRIDQIAHVCRQQNHDPVLSVLLNVLLVQLLVVQQVVLLVVVVPDPLVVLLVVLLVQLLVLLVQLLVDRHSVSNSVSSSSNSNSCSSSVNVVLVVLCVPPDPVCSVVSNVSSVVSNVVSSVNSNVVNNVCSVPHSSVSSVVSSVVSD/DLVVLLVLLLLVQLLLLLCPACLACWDAWDADPVRRIDQIAHPCRQQNHDPVLSVLLNVLLVQLLVVQQVVLLVVVVPDPLVVLLVVLLVQLLVLLVQLLVDRHSVSNSVSSSSNSNSCSSSVNVVLVVLVVPPDPVCSVVSNVSSVVSNVVSSVNSNVVNNVCSVDHSSVSSVVSSVVSD